Protein AF-A0A938HT24-F1 (afdb_monomer_lite)

Secondary structure (DSSP, 8-state):
--HHHHHHHHHHHHHHHHHHHHHHHHHHHHHHHT-GGG-SSSSHHHHHHHHHHHHHHHHHHHHHGGGTS-BB-PPBTTTB--SSSSS-PPPSBPPPGGGHHHHT---GGGTPPPHHHHHHHHHHHHHHHHHHHHHHHHHHTTT---------SGGGGGTS-HHHHHHHHHHHHHHHHHHHHHHHHHHHHHHHHTS------

Radius of gyration: 26.4 Å; chains: 1; bounding box: 70×70×57 Å

Sequence (201 aa):
MTPDDVRALFIRDYLIMSYVASLGAIQLGVSFGGLRGLFLLPGRARTRALGVLLVCAGIASFFLAPLWNPGPWGSVAGGRVVIGAGGQPVPWGRAALYDLPQARNINDTNGGMSGNTQALWFAVGAISAIVTTCTLGSIVNRGLRSPAPPSVGMEALKHTTFLSALGPSIQCWRRTWRDEFRGLSALAWLTFLKSPRKGGS

pLDDT: mean 81.27, std 15.4, range [37.06, 98.56]

Foldseek 3Di:
DALQVQQVVLLVLLLQLLQQLLLLVVLLVCLVVLLQQLQLDHDSVVSNVSSVCSNVCSVCSNLVVLQPPWHLQDDDPPLASDPDDPPDGRDTGGHDPVSSVHRLVDDVVSNHDDPVRSVVSSVVSNVNSVVCSQVSSNVVVVVLDDPDPCPAPSVVSNRHHNVVNVVVNVVVVVVVVVVVVVVVVVVVVVVVVPDDPPDDD

Structure (mmCIF, N/CA/C/O backbone):
data_AF-A0A938HT24-F1
#
_entry.id   AF-A0A938HT24-F1
#
loop_
_atom_site.group_PDB
_atom_site.id
_atom_site.type_symbol
_atom_site.label_atom_id
_atom_site.label_alt_id
_atom_site.label_comp_id
_atom_site.label_asym_id
_atom_site.label_entity_id
_atom_site.label_seq_id
_atom_site.pdbx_PDB_ins_code
_atom_site.Cartn_x
_atom_site.Cartn_y
_atom_site.Cartn_z
_atom_site.occupancy
_atom_site.B_iso_or_equiv
_atom_site.auth_seq_id
_atom_site.auth_comp_id
_atom_site.auth_asym_id
_atom_site.auth_atom_id
_atom_site.pdbx_PDB_model_num
ATOM 1 N N . MET A 1 1 ? 7.792 -6.558 -27.988 1.00 63.81 1 MET A N 1
ATOM 2 C CA . MET A 1 1 ? 7.366 -6.086 -26.657 1.00 63.81 1 MET A CA 1
ATOM 3 C C . MET A 1 1 ? 7.037 -4.614 -26.767 1.00 63.81 1 MET A C 1
ATOM 5 O O . MET A 1 1 ? 7.820 -3.897 -27.385 1.00 63.81 1 MET A O 1
ATOM 9 N N . THR A 1 2 ? 5.878 -4.192 -26.273 1.00 73.88 2 THR A N 1
ATOM 10 C CA . THR A 1 2 ? 5.393 -2.813 -26.432 1.00 73.88 2 THR A CA 1
ATOM 11 C C . THR A 1 2 ? 5.673 -1.982 -25.171 1.00 73.88 2 THR A C 1
ATOM 13 O O . THR A 1 2 ? 5.865 -2.544 -24.088 1.00 73.88 2 THR A O 1
ATOM 16 N N . PRO A 1 3 ? 5.679 -0.640 -25.266 1.00 76.12 3 PRO A N 1
ATOM 17 C CA . PRO A 1 3 ? 5.689 0.234 -24.090 1.00 76.12 3 PRO A CA 1
ATOM 18 C C . PRO A 1 3 ? 4.545 -0.052 -23.103 1.00 76.12 3 PRO A C 1
ATOM 20 O O . PRO A 1 3 ? 4.693 0.186 -21.904 1.00 76.12 3 PRO A O 1
ATOM 23 N N . ASP A 1 4 ? 3.423 -0.592 -23.583 1.00 80.31 4 ASP A N 1
ATOM 24 C CA . ASP A 1 4 ? 2.277 -0.941 -22.742 1.00 80.31 4 ASP A CA 1
ATOM 25 C C . ASP A 1 4 ? 2.560 -2.156 -21.849 1.00 80.31 4 ASP A C 1
ATOM 27 O O . ASP A 1 4 ? 2.173 -2.149 -20.678 1.00 80.31 4 ASP A O 1
ATOM 31 N N . ASP A 1 5 ? 3.311 -3.147 -22.342 1.00 82.50 5 ASP A N 1
ATOM 32 C CA . ASP A 1 5 ? 3.728 -4.305 -21.540 1.00 82.50 5 ASP A CA 1
ATOM 33 C C . ASP A 1 5 ? 4.634 -3.876 -20.369 1.00 82.50 5 ASP A C 1
ATOM 35 O O . ASP A 1 5 ? 4.476 -4.327 -19.230 1.00 82.50 5 ASP A O 1
ATOM 39 N N . VAL A 1 6 ? 5.570 -2.955 -20.637 1.00 82.81 6 VAL A N 1
ATOM 40 C CA . VAL A 1 6 ? 6.458 -2.360 -19.621 1.00 82.81 6 VAL A CA 1
ATOM 41 C C . VAL A 1 6 ? 5.639 -1.583 -18.593 1.00 82.81 6 VAL A C 1
ATOM 43 O O . VAL A 1 6 ? 5.813 -1.762 -17.383 1.00 82.81 6 VAL A O 1
ATOM 46 N N . ARG A 1 7 ? 4.698 -0.765 -19.066 1.00 86.38 7 ARG A N 1
ATOM 47 C CA . ARG A 1 7 ? 3.830 0.043 -18.210 1.00 86.38 7 ARG A CA 1
ATOM 48 C C . ARG A 1 7 ? 2.972 -0.818 -17.290 1.00 86.38 7 ARG A C 1
ATOM 50 O O . ARG A 1 7 ? 2.882 -0.519 -16.101 1.00 86.38 7 ARG A O 1
ATOM 57 N N . ALA A 1 8 ? 2.378 -1.895 -17.802 1.00 90.50 8 ALA A N 1
ATOM 58 C CA . ALA A 1 8 ? 1.569 -2.816 -17.006 1.00 90.50 8 ALA A CA 1
ATOM 59 C C . ALA A 1 8 ? 2.380 -3.453 -15.866 1.00 90.50 8 ALA A C 1
ATOM 61 O O . ALA A 1 8 ? 1.905 -3.535 -14.729 1.00 90.50 8 ALA A O 1
ATOM 62 N N . LEU A 1 9 ? 3.630 -3.839 -16.144 1.00 90.69 9 LEU A N 1
ATOM 63 C CA . LEU A 1 9 ? 4.543 -4.369 -15.135 1.00 90.69 9 LEU A CA 1
ATOM 64 C C . LEU A 1 9 ? 4.842 -3.335 -14.037 1.00 90.69 9 LEU A C 1
ATOM 66 O O . LEU A 1 9 ? 4.784 -3.662 -12.849 1.00 90.69 9 LEU A O 1
ATOM 70 N N . PHE A 1 10 ? 5.123 -2.084 -14.416 1.00 91.50 10 PHE A N 1
ATOM 71 C CA . PHE A 1 10 ? 5.386 -1.005 -13.458 1.00 91.50 10 PHE A CA 1
ATOM 72 C C . PHE A 1 10 ? 4.163 -0.687 -12.598 1.00 91.50 10 PHE A C 1
ATOM 74 O O . PHE A 1 10 ? 4.300 -0.569 -11.380 1.00 91.50 10 PHE A O 1
ATOM 81 N N . ILE A 1 11 ? 2.980 -0.595 -13.213 1.00 94.56 11 ILE A N 1
ATOM 82 C CA . ILE A 1 11 ? 1.715 -0.340 -12.514 1.00 94.56 11 ILE A CA 1
ATOM 83 C C . ILE A 1 11 ? 1.455 -1.427 -11.475 1.00 94.56 11 ILE A C 1
ATOM 85 O O . ILE A 1 11 ? 1.167 -1.107 -10.324 1.00 94.56 11 ILE A O 1
ATOM 89 N N . ARG A 1 12 ? 1.594 -2.704 -11.851 1.00 95.12 12 ARG A N 1
ATOM 90 C CA . ARG A 1 12 ? 1.398 -3.833 -10.935 1.00 95.12 12 ARG A CA 1
ATOM 91 C C . ARG A 1 12 ? 2.310 -3.724 -9.715 1.00 95.12 12 ARG A C 1
ATOM 93 O O . ARG A 1 12 ? 1.829 -3.768 -8.585 1.00 95.12 12 ARG A O 1
ATOM 100 N N . ASP A 1 13 ? 3.616 -3.588 -9.939 1.00 95.00 13 ASP A N 1
ATOM 101 C CA . ASP A 1 13 ? 4.599 -3.576 -8.852 1.00 95.00 13 ASP A CA 1
ATOM 102 C C . ASP A 1 13 ? 4.413 -2.353 -7.944 1.00 95.00 13 ASP A C 1
ATOM 104 O O . ASP A 1 13 ? 4.507 -2.457 -6.720 1.00 95.00 13 ASP A O 1
ATOM 108 N N . TYR A 1 14 ? 4.094 -1.198 -8.533 1.00 95.62 14 TYR A N 1
ATOM 109 C CA . TYR A 1 14 ? 3.820 0.028 -7.792 1.00 95.62 14 TYR A CA 1
ATOM 110 C C . TYR A 1 14 ? 2.526 -0.052 -6.978 1.00 95.62 14 TYR A C 1
ATOM 112 O O . TYR A 1 14 ? 2.482 0.401 -5.832 1.00 95.62 14 TYR A O 1
ATOM 120 N N . LEU A 1 15 ? 1.471 -0.645 -7.538 1.00 97.31 15 LEU A N 1
ATOM 121 C CA . LEU A 1 15 ? 0.205 -0.843 -6.840 1.00 97.31 15 LEU A CA 1
ATOM 122 C C . LEU A 1 15 ? 0.385 -1.770 -5.632 1.00 97.31 15 LEU A C 1
ATOM 124 O O . LEU A 1 15 ? -0.099 -1.457 -4.547 1.00 97.31 15 LEU A O 1
ATOM 128 N N . ILE A 1 16 ? 1.132 -2.867 -5.790 1.00 97.25 16 ILE A N 1
ATOM 129 C CA . ILE A 1 16 ? 1.457 -3.779 -4.683 1.00 97.25 16 ILE A CA 1
ATOM 130 C C . ILE A 1 16 ? 2.243 -3.037 -3.600 1.00 97.25 16 ILE A C 1
ATOM 132 O O . ILE A 1 16 ? 1.858 -3.075 -2.432 1.00 97.25 16 ILE A O 1
ATOM 136 N N . MET A 1 17 ? 3.303 -2.317 -3.976 1.00 97.62 17 MET A N 1
ATOM 137 C CA . MET A 1 17 ? 4.104 -1.527 -3.039 1.00 97.62 17 MET A CA 1
ATOM 138 C C . MET A 1 17 ? 3.251 -0.518 -2.272 1.00 97.62 17 MET A C 1
ATOM 140 O O . MET A 1 17 ? 3.287 -0.496 -1.043 1.00 97.62 17 MET A O 1
ATOM 144 N N . SER A 1 18 ? 2.502 0.322 -2.988 1.00 97.94 18 SER A N 1
ATOM 145 C CA . SER A 1 18 ? 1.697 1.391 -2.393 1.00 97.94 18 SER A CA 1
ATOM 146 C C . SER A 1 18 ? 0.615 0.833 -1.476 1.00 97.94 18 SER A C 1
ATOM 148 O O . SER A 1 18 ? 0.446 1.346 -0.372 1.00 97.94 18 SER A O 1
ATOM 150 N N . TYR A 1 19 ? -0.053 -0.254 -1.866 1.00 98.56 19 TYR A N 1
ATOM 151 C CA . TYR A 1 19 ? -1.013 -0.954 -1.018 1.00 98.56 19 TYR A CA 1
ATOM 152 C C . TYR A 1 19 ? -0.363 -1.507 0.259 1.00 98.56 19 TYR A C 1
ATOM 154 O O . TYR A 1 19 ? -0.807 -1.186 1.362 1.00 98.56 19 TYR A O 1
ATOM 162 N N . VAL A 1 20 ? 0.706 -2.300 0.131 1.00 98.56 20 VAL A N 1
ATOM 163 C CA . VAL A 1 20 ? 1.358 -2.969 1.271 1.00 98.56 20 VAL A CA 1
ATOM 164 C C . VAL A 1 20 ? 1.978 -1.946 2.226 1.00 98.56 20 VAL A C 1
ATOM 166 O O . VAL A 1 20 ? 1.782 -2.036 3.440 1.00 98.56 20 VAL A O 1
ATOM 169 N N . ALA A 1 21 ? 2.665 -0.932 1.696 1.00 98.50 21 ALA A N 1
ATOM 170 C CA . ALA A 1 21 ? 3.258 0.128 2.502 1.00 98.50 21 ALA A CA 1
ATOM 171 C C . ALA A 1 21 ? 2.190 0.980 3.202 1.00 98.50 21 ALA A C 1
ATOM 173 O O . ALA A 1 21 ? 2.329 1.272 4.389 1.00 98.50 21 ALA A O 1
ATOM 174 N N . SER A 1 22 ? 1.094 1.320 2.512 1.00 98.56 22 SER A N 1
ATOM 175 C CA . SER A 1 22 ? -0.023 2.055 3.123 1.00 98.56 22 SER A CA 1
ATOM 176 C C . SER A 1 22 ? -0.695 1.238 4.223 1.00 98.56 22 SER A C 1
ATOM 178 O O . SER A 1 22 ? -0.981 1.774 5.291 1.00 98.56 22 SER A O 1
ATOM 180 N N . LEU A 1 23 ? -0.888 -0.069 4.014 1.00 98.44 23 LEU A N 1
ATOM 181 C CA . LEU A 1 23 ? -1.424 -0.967 5.036 1.00 98.44 23 LEU A CA 1
ATOM 182 C C . LEU A 1 23 ? -0.524 -0.973 6.277 1.00 98.44 23 LEU A C 1
ATOM 184 O O . LEU A 1 23 ? -1.015 -0.819 7.394 1.00 98.44 23 LEU A O 1
ATOM 188 N N . GLY A 1 24 ? 0.794 -1.066 6.083 1.00 98.06 24 GLY A N 1
ATOM 189 C CA . GLY A 1 24 ? 1.772 -0.981 7.164 1.00 98.06 24 GLY A CA 1
ATOM 190 C C . GLY A 1 24 ? 1.752 0.357 7.908 1.00 98.06 24 GLY A C 1
ATOM 191 O O . GLY A 1 24 ? 1.705 0.380 9.140 1.00 98.06 24 GLY A O 1
ATOM 192 N N . ALA A 1 25 ? 1.712 1.470 7.173 1.00 98.25 25 ALA A N 1
ATOM 193 C CA . ALA A 1 25 ? 1.644 2.818 7.735 1.00 98.25 25 ALA A CA 1
ATOM 194 C C . ALA A 1 25 ? 0.362 3.036 8.554 1.00 98.25 25 ALA A C 1
ATOM 196 O O . ALA A 1 25 ? 0.417 3.568 9.665 1.00 98.25 25 ALA A O 1
ATOM 197 N N . ILE A 1 26 ? -0.782 2.552 8.057 1.00 97.62 26 ILE A N 1
ATOM 198 C CA . ILE A 1 26 ? -2.046 2.569 8.796 1.00 97.62 26 ILE A CA 1
ATOM 199 C C . ILE A 1 26 ? -1.906 1.757 10.088 1.00 97.62 26 ILE A C 1
ATOM 201 O O . ILE A 1 26 ? -2.257 2.267 11.150 1.00 97.62 26 ILE A O 1
ATOM 205 N N . GLN A 1 27 ? -1.348 0.539 10.038 1.00 97.75 27 GLN A N 1
ATOM 206 C CA . GLN A 1 27 ? -1.160 -0.294 11.236 1.00 97.75 27 GLN A CA 1
ATOM 207 C C . GLN A 1 27 ? -0.251 0.370 12.288 1.00 97.75 27 GLN A C 1
ATOM 209 O O . GLN A 1 27 ? -0.528 0.292 13.490 1.00 97.75 27 GLN A O 1
ATOM 214 N N . LEU A 1 28 ? 0.787 1.094 11.862 1.00 96.94 28 LEU A N 1
ATOM 215 C CA . LEU A 1 28 ? 1.594 1.920 12.763 1.00 96.94 28 LEU A CA 1
ATOM 216 C C . LEU A 1 28 ? 0.758 3.033 13.403 1.00 96.94 28 LEU A C 1
ATOM 218 O O . LEU A 1 28 ? 0.714 3.132 14.633 1.00 96.94 28 LEU A O 1
ATOM 222 N N . GLY A 1 29 ? 0.053 3.822 12.588 1.00 94.94 29 GLY A N 1
ATOM 223 C CA . GLY A 1 29 ? -0.775 4.937 13.050 1.00 94.94 29 GLY A CA 1
ATOM 224 C C . GLY A 1 29 ? -1.846 4.504 14.053 1.00 94.94 29 GLY A C 1
ATOM 225 O O . GLY A 1 29 ? -1.919 5.046 15.160 1.00 94.94 29 GLY A O 1
ATOM 226 N N . VAL A 1 30 ? -2.620 3.461 13.730 1.00 94.19 30 VAL A N 1
ATOM 227 C CA . VAL A 1 30 ? -3.660 2.938 14.634 1.00 94.19 30 VAL A CA 1
ATOM 228 C C . VAL A 1 30 ? -3.055 2.382 15.919 1.00 94.19 30 VAL A C 1
ATOM 230 O O . VAL A 1 30 ? -3.646 2.539 16.990 1.00 94.19 30 VAL A O 1
ATOM 233 N N . SER A 1 31 ? -1.857 1.787 15.863 1.00 94.62 31 SER A N 1
ATOM 234 C CA . SER A 1 31 ? -1.198 1.296 17.069 1.00 94.62 31 SER A CA 1
ATOM 235 C C . SER A 1 31 ? -0.694 2.415 17.982 1.00 94.62 31 SER A C 1
ATOM 237 O O . SER A 1 31 ? -0.668 2.199 19.200 1.00 94.62 31 SER A O 1
ATOM 239 N N . PHE A 1 32 ? -0.263 3.558 17.446 1.00 91.25 32 PHE A N 1
ATOM 240 C CA . PHE A 1 32 ? 0.091 4.723 18.261 1.00 91.25 32 PHE A CA 1
ATOM 241 C C . PHE A 1 32 ? -1.156 5.391 18.846 1.00 91.25 32 PHE A C 1
ATOM 243 O O . PHE A 1 32 ? -1.174 5.670 20.041 1.00 91.25 32 PHE A O 1
ATOM 250 N N . GLY A 1 33 ? -2.231 5.519 18.060 1.00 86.50 33 GLY A N 1
ATOM 251 C CA . GLY A 1 33 ? -3.525 6.032 18.531 1.00 86.50 33 GLY A CA 1
ATOM 252 C C . GLY A 1 33 ? -4.280 5.086 19.476 1.00 86.50 33 GLY A C 1
ATOM 253 O O . GLY A 1 33 ? -5.261 5.474 20.107 1.00 86.50 33 GLY A O 1
ATOM 254 N N . GLY A 1 34 ? -3.840 3.829 19.594 1.00 87.31 34 GLY A N 1
ATOM 255 C CA . GLY A 1 34 ? -4.492 2.823 20.429 1.00 87.31 34 GLY A CA 1
ATOM 256 C C . GLY A 1 34 ? -5.876 2.407 19.922 1.00 87.31 34 GLY A C 1
ATOM 257 O O . GLY A 1 34 ? -6.674 1.919 20.721 1.00 87.31 34 GLY A O 1
ATOM 258 N N . LEU A 1 35 ? -6.146 2.578 18.623 1.00 87.69 35 LEU A N 1
ATOM 259 C CA . LEU A 1 35 ? -7.424 2.288 17.965 1.00 87.69 35 LEU A CA 1
ATOM 260 C C . LEU A 1 35 ? -7.585 0.773 17.761 1.00 87.69 35 LEU A C 1
ATOM 262 O O . LEU A 1 35 ? -7.447 0.250 16.655 1.00 87.69 35 LEU A O 1
ATOM 266 N N . ARG A 1 36 ? -7.820 0.057 18.866 1.00 85.56 36 ARG A N 1
ATOM 267 C CA . ARG A 1 36 ? -7.830 -1.415 18.932 1.00 85.56 36 ARG A CA 1
ATOM 268 C C . ARG A 1 36 ? -8.784 -2.062 17.927 1.00 85.56 36 ARG A C 1
ATOM 270 O O . ARG A 1 36 ? -8.455 -3.116 17.401 1.00 85.56 36 ARG A O 1
ATOM 277 N N . GLY A 1 37 ? -9.911 -1.423 17.614 1.00 84.44 37 GLY A N 1
ATOM 278 C CA . GLY A 1 37 ? -10.889 -1.904 16.635 1.00 84.44 37 GLY A CA 1
ATOM 279 C C . GLY A 1 37 ? -10.381 -2.006 15.193 1.00 84.44 37 GLY A C 1
ATOM 280 O O . GLY A 1 37 ? -11.053 -2.618 14.367 1.00 84.44 37 GLY A O 1
ATOM 281 N N . LEU A 1 38 ? -9.212 -1.432 14.888 1.00 90.44 38 LEU A N 1
ATOM 282 C 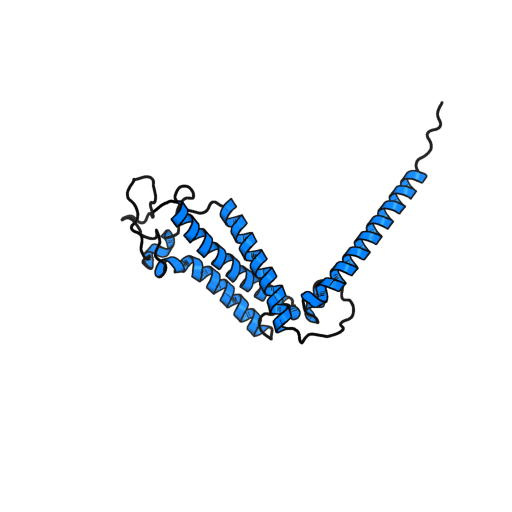CA . LEU A 1 38 ? -8.567 -1.474 13.570 1.00 90.44 38 LEU A CA 1
ATOM 283 C C . LEU A 1 38 ? -7.301 -2.344 13.533 1.00 90.44 38 LEU A C 1
ATOM 285 O O . LEU A 1 38 ? -6.626 -2.404 12.505 1.00 90.44 38 LEU A O 1
ATOM 289 N N . PHE A 1 39 ? -6.943 -2.999 14.641 1.00 93.94 39 PHE A N 1
ATOM 290 C CA . PHE A 1 39 ? -5.736 -3.820 14.685 1.00 93.94 39 PHE A CA 1
ATOM 291 C C . PHE A 1 39 ? -5.921 -5.080 13.843 1.00 93.94 39 PHE A C 1
ATOM 293 O O . PHE A 1 39 ? -6.869 -5.834 14.056 1.00 93.94 39 PHE A O 1
ATOM 300 N N . LEU A 1 40 ? -4.980 -5.359 12.941 1.00 93.25 40 LEU A N 1
ATOM 301 C CA . LEU A 1 40 ? -4.967 -6.631 12.211 1.00 93.25 40 LEU A CA 1
ATOM 302 C C . LEU A 1 40 ? -4.441 -7.791 13.059 1.00 93.25 40 LEU A C 1
ATOM 304 O O . LEU A 1 40 ? -4.773 -8.943 12.795 1.00 93.25 40 LEU A O 1
ATOM 308 N N . LEU A 1 41 ? -3.643 -7.498 14.091 1.00 91.88 41 LEU A N 1
ATOM 309 C CA . LEU A 1 41 ? -3.156 -8.485 15.049 1.00 91.88 41 LEU A CA 1
ATOM 310 C C . LEU A 1 41 ? -3.533 -8.085 16.476 1.00 91.88 41 LEU A C 1
ATOM 312 O O . LEU A 1 41 ? -3.444 -6.912 16.836 1.00 91.88 41 LEU A O 1
ATOM 316 N N . PRO A 1 42 ? -3.880 -9.042 17.348 1.00 85.81 42 PRO A N 1
ATOM 317 C CA . PRO A 1 42 ? -4.194 -8.713 18.728 1.00 85.81 42 PRO A CA 1
ATOM 318 C C . PRO A 1 42 ? -2.974 -8.101 19.437 1.00 85.81 42 PRO A C 1
ATOM 320 O O . PRO A 1 42 ? -1.909 -8.705 19.532 1.00 85.81 42 PRO A O 1
ATOM 323 N N . GLY A 1 43 ? -3.118 -6.905 20.001 1.00 88.31 43 GLY A N 1
ATOM 324 C CA . GLY A 1 43 ? -2.084 -6.267 20.823 1.00 88.31 43 GLY A CA 1
ATOM 325 C C . GLY A 1 43 ? -1.182 -5.265 20.092 1.00 88.31 43 GLY A C 1
ATOM 326 O O . GLY A 1 43 ? -0.875 -5.377 18.905 1.00 88.31 43 GLY A O 1
ATOM 327 N N . ARG A 1 44 ? -0.736 -4.258 20.854 1.00 91.19 44 ARG A N 1
ATOM 328 C CA . ARG A 1 44 ? -0.044 -3.066 20.334 1.00 91.19 44 ARG A CA 1
ATOM 329 C C . ARG A 1 44 ? 1.323 -3.396 19.731 1.00 91.19 44 ARG A C 1
ATOM 331 O O . ARG A 1 44 ? 1.588 -3.016 18.601 1.00 91.19 44 ARG A O 1
ATOM 338 N N . ALA A 1 45 ? 2.169 -4.136 20.448 1.00 94.25 45 ALA A N 1
ATOM 339 C CA . ALA A 1 45 ? 3.522 -4.453 19.981 1.00 94.25 45 ALA A CA 1
ATOM 340 C C . ALA A 1 45 ? 3.517 -5.260 18.671 1.00 94.25 45 ALA A C 1
ATOM 342 O O . ALA A 1 45 ? 4.219 -4.904 17.730 1.00 94.25 45 ALA A O 1
ATOM 343 N N . ARG A 1 46 ? 2.657 -6.286 18.577 1.00 94.12 46 ARG A N 1
ATOM 344 C CA . ARG A 1 46 ? 2.497 -7.100 17.360 1.00 94.12 46 ARG A CA 1
ATOM 345 C C . ARG A 1 46 ? 1.976 -6.281 16.179 1.00 94.12 46 ARG A C 1
ATOM 347 O O . ARG A 1 46 ? 2.486 -6.431 15.077 1.00 94.12 46 ARG A O 1
ATOM 354 N N . THR A 1 47 ? 1.022 -5.381 16.418 1.00 95.56 47 THR A N 1
ATOM 355 C CA . THR A 1 47 ? 0.502 -4.476 15.379 1.00 95.56 47 THR A CA 1
ATOM 356 C C . THR A 1 47 ? 1.578 -3.512 14.874 1.00 95.56 47 THR A C 1
ATOM 358 O O . THR A 1 47 ? 1.693 -3.305 13.670 1.00 95.56 47 THR A O 1
ATOM 361 N N . ARG A 1 48 ? 2.426 -2.973 15.765 1.00 95.88 48 ARG A N 1
ATOM 362 C CA . ARG A 1 48 ? 3.572 -2.136 15.360 1.00 95.88 48 ARG A CA 1
ATOM 363 C C . ARG A 1 48 ? 4.582 -2.915 14.540 1.00 95.88 48 ARG A C 1
ATOM 365 O O . ARG A 1 48 ? 4.980 -2.439 13.486 1.00 95.88 48 ARG A O 1
ATOM 372 N N . ALA A 1 49 ? 4.972 -4.098 15.015 1.00 97.50 49 ALA A N 1
ATOM 373 C CA . ALA A 1 49 ? 5.920 -4.951 14.311 1.00 97.50 49 ALA A CA 1
ATOM 374 C C . ALA A 1 49 ? 5.402 -5.297 12.909 1.00 97.50 49 ALA A C 1
ATOM 376 O O . ALA A 1 49 ? 6.124 -5.110 11.937 1.00 97.50 49 ALA A O 1
ATOM 377 N N . LEU A 1 50 ? 4.128 -5.690 12.792 1.00 97.50 50 LEU A N 1
ATOM 378 C CA . LEU A 1 50 ? 3.480 -5.903 11.499 1.00 97.50 50 LEU A CA 1
ATOM 379 C C . LEU A 1 50 ? 3.527 -4.642 10.630 1.00 97.50 50 LEU A C 1
ATOM 381 O O . LEU A 1 50 ? 3.876 -4.730 9.460 1.00 97.50 50 LEU A O 1
ATOM 385 N N . GLY A 1 51 ? 3.208 -3.477 11.194 1.00 97.62 51 GLY A N 1
ATOM 386 C CA . GLY A 1 51 ? 3.243 -2.210 10.473 1.00 97.62 51 GLY A CA 1
ATOM 387 C C . GLY A 1 51 ? 4.623 -1.886 9.891 1.00 97.62 51 GLY A C 1
ATOM 388 O O . GLY A 1 51 ? 4.725 -1.610 8.698 1.00 97.62 51 GLY A O 1
ATOM 389 N N . VAL A 1 52 ? 5.688 -2.001 10.696 1.00 98.38 52 VAL A N 1
ATOM 390 C CA . VAL A 1 52 ? 7.080 -1.832 10.230 1.00 98.38 52 VAL A CA 1
ATOM 391 C C . VAL A 1 52 ? 7.413 -2.846 9.138 1.00 98.38 52 VAL A C 1
ATOM 393 O O . VAL A 1 52 ? 7.902 -2.464 8.077 1.00 98.38 52 VAL A O 1
ATOM 396 N N . LEU A 1 53 ? 7.112 -4.127 9.374 1.00 98.31 53 LEU A N 1
ATOM 397 C CA . LEU A 1 53 ? 7.401 -5.198 8.423 1.00 98.31 53 LEU A CA 1
ATOM 398 C C . LEU A 1 53 ? 6.707 -4.967 7.082 1.00 98.31 53 LEU A C 1
ATOM 400 O O . LEU A 1 53 ? 7.344 -5.132 6.049 1.00 98.31 53 LEU A O 1
ATOM 404 N N . LEU A 1 54 ? 5.441 -4.546 7.080 1.00 98.38 54 LEU A N 1
ATOM 405 C CA . LEU A 1 54 ? 4.699 -4.249 5.856 1.00 98.38 54 LEU A CA 1
ATOM 406 C C . LEU A 1 54 ? 5.269 -3.028 5.122 1.00 98.38 54 LEU A C 1
ATOM 408 O O . LEU A 1 54 ? 5.434 -3.092 3.909 1.00 98.38 54 LEU A O 1
ATOM 412 N N . VAL A 1 55 ? 5.638 -1.945 5.817 1.00 98.38 55 VAL A N 1
ATOM 413 C CA . VAL A 1 55 ? 6.288 -0.789 5.163 1.00 98.38 55 VAL A CA 1
ATOM 414 C C . VAL A 1 55 ? 7.596 -1.211 4.492 1.00 98.38 55 VAL A C 1
ATOM 416 O O . VAL A 1 55 ? 7.788 -0.961 3.301 1.00 98.38 55 VAL A O 1
ATOM 419 N N . CYS A 1 56 ? 8.468 -1.904 5.228 1.00 98.31 56 CYS A N 1
ATOM 420 C CA . CYS A 1 56 ? 9.739 -2.388 4.697 1.00 98.31 56 CYS A CA 1
ATOM 421 C C . CYS A 1 56 ? 9.535 -3.383 3.547 1.00 98.31 56 CYS A C 1
ATOM 423 O O . CYS A 1 56 ? 10.196 -3.262 2.519 1.00 98.31 56 CYS A O 1
ATOM 425 N N . ALA A 1 57 ? 8.600 -4.328 3.685 1.00 97.62 57 ALA A N 1
ATOM 426 C CA . ALA A 1 57 ? 8.292 -5.317 2.658 1.00 97.62 57 ALA A CA 1
ATOM 427 C C . ALA A 1 57 ? 7.708 -4.676 1.395 1.00 97.62 57 ALA A C 1
ATOM 429 O O . ALA A 1 57 ? 8.095 -5.059 0.296 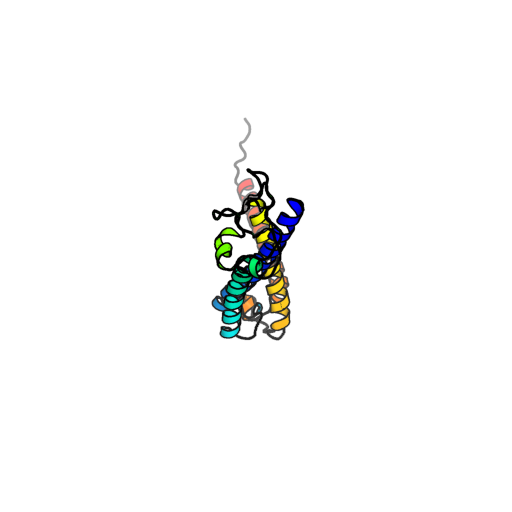1.00 97.62 57 ALA A O 1
ATOM 430 N N . GLY A 1 58 ? 6.829 -3.678 1.532 1.00 97.19 58 GLY A N 1
ATOM 431 C CA . GLY A 1 58 ? 6.284 -2.923 0.406 1.00 97.19 58 GLY A CA 1
ATOM 432 C C . GLY A 1 58 ? 7.398 -2.254 -0.394 1.00 97.19 58 GLY A C 1
ATOM 433 O O . GLY A 1 58 ? 7.541 -2.529 -1.585 1.00 97.19 58 GLY A O 1
ATOM 434 N N . ILE A 1 59 ? 8.242 -1.457 0.269 1.00 95.62 59 ILE A N 1
ATOM 435 C CA . ILE A 1 59 ? 9.381 -0.774 -0.368 1.00 95.62 59 ILE A CA 1
ATOM 436 C C . ILE A 1 59 ? 10.337 -1.791 -1.009 1.00 95.62 59 ILE A C 1
ATOM 438 O O . ILE A 1 59 ? 10.674 -1.671 -2.187 1.00 95.62 59 ILE A O 1
ATOM 442 N N . ALA A 1 60 ? 10.730 -2.828 -0.264 1.00 95.62 60 ALA A N 1
ATOM 443 C CA . ALA A 1 60 ? 11.621 -3.869 -0.762 1.00 95.62 60 ALA A CA 1
ATOM 444 C C . ALA A 1 60 ? 11.030 -4.591 -1.981 1.00 95.62 60 ALA A C 1
ATOM 446 O O . ALA A 1 60 ? 11.745 -4.815 -2.953 1.00 95.62 60 ALA A O 1
ATOM 447 N N . SER A 1 61 ? 9.728 -4.898 -1.981 1.00 94.69 61 SER A N 1
ATOM 448 C CA . SER A 1 61 ? 9.068 -5.584 -3.098 1.00 94.69 61 SER A CA 1
ATOM 449 C C . SER A 1 61 ? 9.186 -4.811 -4.410 1.00 94.69 61 SER A C 1
ATOM 451 O O . SER A 1 61 ? 9.398 -5.420 -5.453 1.00 94.69 61 SER A O 1
ATOM 453 N N . PHE A 1 62 ? 9.126 -3.478 -4.362 1.00 93.62 62 PHE A N 1
ATOM 454 C CA . PHE A 1 62 ? 9.259 -2.641 -5.548 1.00 93.62 62 PHE A CA 1
ATOM 455 C C . PHE A 1 62 ? 10.698 -2.612 -6.057 1.00 93.62 62 PHE A C 1
ATOM 457 O O . PHE A 1 62 ? 10.953 -2.908 -7.225 1.00 93.62 62 PHE A O 1
ATOM 464 N N . PHE A 1 63 ? 11.647 -2.281 -5.181 1.00 91.88 63 PHE A N 1
ATOM 465 C CA . PHE A 1 63 ? 13.039 -2.062 -5.577 1.00 91.88 63 PHE A CA 1
ATOM 466 C C . PHE A 1 63 ? 13.809 -3.353 -5.850 1.00 91.88 63 PHE A C 1
ATOM 468 O O . PHE A 1 63 ? 14.706 -3.351 -6.685 1.00 91.88 63 PHE A O 1
ATOM 475 N N . LEU A 1 64 ? 13.447 -4.457 -5.196 1.00 93.81 64 LEU A N 1
ATOM 476 C CA . LEU A 1 64 ? 14.119 -5.743 -5.363 1.00 93.81 64 LEU A CA 1
ATOM 477 C C . LEU A 1 64 ? 13.425 -6.658 -6.381 1.00 93.81 64 LEU A C 1
ATOM 479 O O . LEU A 1 64 ? 14.063 -7.585 -6.870 1.00 93.81 64 LEU A O 1
ATOM 483 N N . ALA A 1 65 ? 12.175 -6.369 -6.775 1.00 93.56 65 ALA A N 1
ATOM 484 C CA . ALA A 1 65 ? 11.460 -7.102 -7.830 1.00 93.56 65 ALA A CA 1
ATOM 485 C C . ALA A 1 65 ? 12.306 -7.417 -9.079 1.00 93.56 65 ALA A C 1
ATOM 487 O O . ALA A 1 65 ? 12.222 -8.552 -9.554 1.00 93.56 65 ALA A O 1
ATOM 488 N N . PRO A 1 66 ? 13.139 -6.492 -9.601 1.00 90.56 66 PRO A N 1
ATOM 489 C CA . PRO A 1 66 ? 13.983 -6.763 -10.762 1.00 90.56 66 PRO A CA 1
ATOM 490 C C . PRO A 1 66 ? 14.937 -7.960 -10.625 1.00 90.56 66 PRO A C 1
ATOM 492 O O . PRO A 1 66 ? 15.333 -8.533 -11.638 1.00 90.56 66 PRO A O 1
ATOM 495 N N . LEU A 1 67 ? 15.285 -8.378 -9.402 1.00 90.06 67 LEU A N 1
ATOM 496 C CA . LEU A 1 67 ? 16.170 -9.525 -9.161 1.00 90.06 67 LEU A CA 1
ATOM 497 C C . LEU A 1 67 ? 15.523 -10.870 -9.517 1.00 90.06 67 LEU A C 1
ATOM 499 O O . LEU A 1 67 ? 16.223 -11.816 -9.874 1.00 90.06 67 LEU A O 1
ATOM 503 N N . TRP A 1 68 ? 14.197 -10.986 -9.408 1.00 91.19 68 TRP A N 1
ATOM 504 C CA . TRP A 1 68 ? 13.485 -12.255 -9.615 1.00 91.19 68 TRP A CA 1
ATOM 505 C C . TRP A 1 68 ? 12.415 -12.188 -10.704 1.00 91.19 68 TRP A C 1
ATOM 507 O O . TRP A 1 68 ? 12.169 -13.203 -11.365 1.00 91.19 68 TRP A O 1
ATOM 517 N N . ASN A 1 69 ? 11.831 -11.013 -10.942 1.00 89.81 69 ASN A N 1
ATOM 518 C CA . ASN A 1 69 ? 10.866 -10.794 -12.010 1.00 89.81 69 ASN A CA 1
ATOM 519 C C . ASN A 1 69 ? 11.597 -10.385 -13.288 1.00 89.81 69 ASN A C 1
ATOM 521 O O . ASN A 1 69 ? 12.306 -9.381 -13.265 1.00 89.81 69 ASN A O 1
ATOM 525 N N . PRO A 1 70 ? 11.418 -11.105 -14.406 1.00 87.31 70 PRO A N 1
ATOM 526 C CA . PRO A 1 70 ? 11.983 -10.677 -15.673 1.00 87.31 70 PRO A CA 1
ATOM 527 C C . PRO A 1 70 ? 11.286 -9.394 -16.146 1.00 87.31 70 PRO A C 1
ATOM 529 O O . PRO A 1 70 ? 10.068 -9.252 -16.016 1.00 87.31 70 PRO A O 1
ATOM 532 N N . GLY A 1 71 ? 12.070 -8.460 -16.667 1.00 86.38 71 GLY A N 1
ATOM 533 C CA . GLY A 1 71 ? 11.611 -7.147 -17.093 1.00 86.38 71 GLY A CA 1
ATOM 534 C C . GLY A 1 71 ? 12.664 -6.417 -17.918 1.00 86.38 71 GLY A C 1
ATOM 535 O O . GLY A 1 71 ? 13.698 -6.996 -18.268 1.00 86.38 71 GLY A O 1
ATOM 536 N N . PRO A 1 72 ? 12.429 -5.139 -18.233 1.00 80.50 72 PRO A N 1
ATOM 537 C CA . PRO A 1 72 ? 13.344 -4.331 -19.027 1.00 80.50 72 PRO A CA 1
ATOM 538 C C . PRO A 1 72 ? 14.466 -3.752 -18.149 1.00 80.50 72 PRO A C 1
ATOM 540 O O . PRO A 1 72 ? 14.682 -2.545 -18.103 1.00 80.50 72 PRO A O 1
ATOM 543 N N . TRP A 1 73 ? 15.132 -4.616 -17.383 1.00 79.69 73 TRP A N 1
ATOM 544 C CA . TRP A 1 73 ? 16.042 -4.212 -16.309 1.00 79.69 73 TRP A CA 1
ATOM 545 C C . TRP A 1 73 ? 17.518 -4.183 -16.704 1.00 79.69 73 TRP A C 1
ATOM 547 O O . TRP A 1 73 ? 18.348 -3.788 -15.890 1.00 79.69 73 TRP A O 1
ATOM 557 N N . GLY A 1 74 ? 17.860 -4.659 -17.902 1.00 61.62 74 GLY A N 1
ATOM 558 C CA . GLY A 1 74 ? 19.248 -4.760 -18.342 1.00 61.62 74 GLY A CA 1
ATOM 559 C C . GLY A 1 74 ? 19.913 -3.391 -18.510 1.00 61.62 74 GLY A C 1
ATOM 560 O O . GLY A 1 74 ? 19.336 -2.455 -19.067 1.00 61.62 74 GLY A O 1
ATOM 561 N N . SER A 1 75 ? 21.155 -3.285 -18.047 1.00 51.25 75 SER A N 1
ATOM 562 C CA . SER A 1 75 ? 22.031 -2.155 -18.334 1.00 51.25 75 SER A CA 1
ATOM 563 C C . SER A 1 75 ? 22.688 -2.335 -19.707 1.00 51.25 75 SER A C 1
ATOM 565 O O . SER A 1 75 ? 23.146 -3.419 -20.067 1.00 51.25 75 SER A O 1
ATOM 567 N N . VAL A 1 76 ? 22.737 -1.269 -20.509 1.00 50.06 76 VAL A N 1
ATOM 568 C CA . VAL A 1 76 ? 23.666 -1.208 -21.649 1.00 50.06 76 VAL A CA 1
ATOM 569 C C . VAL A 1 76 ? 25.051 -0.860 -21.088 1.00 50.06 76 VAL A C 1
ATOM 571 O O . VAL A 1 76 ? 25.141 -0.157 -20.074 1.00 50.06 76 VAL A O 1
ATOM 574 N N . ALA A 1 77 ? 26.134 -1.328 -21.721 1.00 38.75 77 ALA A N 1
ATOM 575 C CA . ALA A 1 77 ? 27.497 -0.936 -21.354 1.00 38.75 77 ALA A CA 1
ATOM 576 C C . ALA A 1 77 ? 27.587 0.600 -21.235 1.00 38.75 77 ALA A C 1
ATOM 578 O O . ALA A 1 77 ? 27.349 1.315 -22.207 1.00 38.75 77 ALA A O 1
ATOM 579 N N . GLY A 1 78 ? 27.858 1.102 -20.023 1.00 44.09 78 GLY A N 1
ATOM 580 C CA . GLY A 1 78 ? 27.810 2.536 -19.700 1.00 44.09 78 GLY A CA 1
ATOM 581 C C . GLY A 1 78 ? 26.739 2.965 -18.686 1.00 44.09 78 GLY A C 1
ATOM 582 O O . GLY A 1 78 ? 26.607 4.161 -18.438 1.00 44.09 78 GLY A O 1
ATOM 583 N N . GLY A 1 79 ? 25.989 2.038 -18.075 1.00 40.75 79 GLY A N 1
ATOM 584 C CA . GLY A 1 79 ? 25.142 2.357 -16.915 1.00 40.75 79 GLY A CA 1
ATOM 585 C C . GLY A 1 79 ? 23.950 3.261 -17.249 1.00 40.75 79 GLY A C 1
ATOM 586 O O . GLY A 1 79 ? 23.588 4.151 -16.477 1.00 40.75 79 GLY A O 1
ATOM 587 N N . ARG A 1 80 ? 23.352 3.067 -18.427 1.00 42.69 80 ARG A N 1
ATOM 588 C CA . ARG A 1 80 ? 22.066 3.666 -18.790 1.00 42.69 80 ARG A CA 1
ATOM 589 C C . ARG A 1 80 ? 21.121 2.560 -19.237 1.00 42.69 80 ARG A C 1
ATOM 591 O O . ARG A 1 80 ? 21.402 1.855 -20.204 1.00 42.69 80 ARG A O 1
ATOM 598 N N . VAL A 1 81 ? 19.987 2.435 -18.553 1.00 51.06 81 VAL A N 1
ATOM 599 C CA . VAL A 1 81 ? 18.834 1.675 -19.047 1.00 51.06 81 VAL A CA 1
ATOM 600 C C . VAL A 1 81 ? 18.199 2.526 -20.148 1.00 51.06 81 VAL A C 1
ATOM 602 O O . VAL A 1 81 ? 17.414 3.433 -19.889 1.00 51.06 81 VAL A O 1
ATOM 605 N N . VAL A 1 82 ? 18.636 2.314 -21.392 1.00 50.19 82 VAL A N 1
ATOM 606 C CA . VAL A 1 82 ? 18.085 2.995 -22.568 1.00 50.19 82 VAL A CA 1
ATOM 607 C C . VAL A 1 82 ? 16.995 2.113 -23.150 1.00 50.19 82 VAL A C 1
ATOM 609 O O . VAL A 1 82 ? 17.268 1.193 -23.911 1.00 50.19 82 VAL A O 1
ATOM 612 N N . ILE A 1 83 ? 15.743 2.436 -22.860 1.00 50.12 83 ILE A N 1
ATOM 613 C CA . ILE A 1 83 ? 14.702 2.223 -23.862 1.00 50.12 83 ILE A CA 1
ATOM 614 C C . ILE A 1 83 ? 14.614 3.556 -24.610 1.00 50.12 83 ILE A C 1
ATOM 616 O O . ILE A 1 83 ? 14.337 4.564 -23.980 1.00 50.12 83 ILE A O 1
ATOM 620 N N . GLY A 1 84 ? 14.967 3.588 -25.900 1.00 46.28 84 GLY A N 1
ATOM 621 C CA . GLY A 1 84 ? 14.744 4.717 -26.826 1.00 46.28 84 GLY A CA 1
ATOM 622 C C . GLY A 1 84 ? 15.359 6.071 -26.429 1.00 46.28 84 GLY A C 1
ATOM 623 O O . GLY A 1 84 ? 14.735 6.870 -25.741 1.00 46.28 84 GLY A O 1
ATOM 624 N N . ALA A 1 85 ? 16.580 6.377 -26.878 1.00 37.06 85 ALA A N 1
ATOM 625 C CA . ALA A 1 85 ? 16.754 7.332 -27.988 1.00 37.06 85 ALA A CA 1
ATOM 626 C C . ALA A 1 85 ? 17.845 6.921 -29.011 1.00 37.06 85 ALA A C 1
ATOM 628 O O . ALA A 1 85 ? 18.187 7.701 -29.892 1.00 37.06 85 ALA 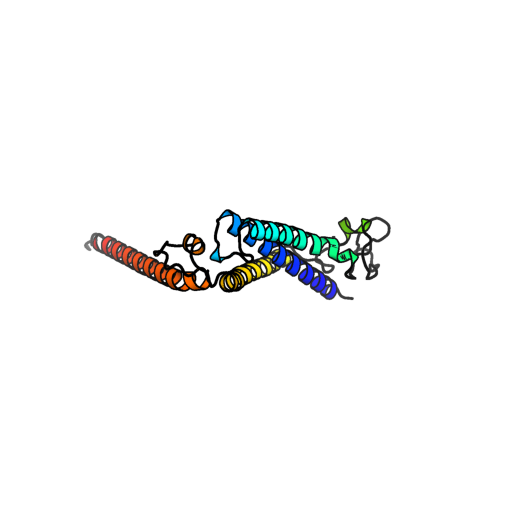A O 1
ATOM 629 N N . GLY A 1 86 ? 18.387 5.698 -28.892 1.00 45.78 86 GLY A N 1
ATOM 630 C CA . GLY A 1 86 ? 19.464 5.160 -29.748 1.00 45.78 86 GLY A CA 1
ATOM 631 C C . GLY A 1 86 ? 19.180 3.797 -30.401 1.00 45.78 86 GLY A C 1
ATOM 632 O O . GLY A 1 86 ? 20.078 3.211 -30.993 1.00 45.78 86 GLY A O 1
ATOM 633 N N . GLY A 1 87 ? 17.952 3.276 -30.295 1.00 44.81 87 GLY A N 1
ATOM 634 C CA . GLY A 1 87 ? 17.466 2.192 -31.161 1.00 44.81 87 GLY A CA 1
ATOM 635 C C . GLY A 1 87 ? 17.891 0.747 -30.861 1.00 44.81 87 GLY A C 1
ATOM 636 O O . GLY A 1 87 ? 17.544 -0.112 -31.662 1.00 44.81 87 GLY A O 1
ATOM 637 N N . GLN A 1 88 ? 18.569 0.429 -29.750 1.00 46.78 88 GLN A N 1
ATOM 638 C CA . GLN A 1 88 ? 18.814 -0.977 -29.378 1.00 46.78 88 GLN A CA 1
ATOM 639 C C . GLN A 1 88 ? 17.995 -1.393 -28.144 1.00 46.78 88 GLN A C 1
ATOM 641 O O . GLN A 1 88 ? 18.097 -0.735 -27.107 1.00 46.78 88 GLN A O 1
ATOM 646 N N . PRO A 1 89 ? 17.150 -2.439 -28.242 1.00 51.66 89 PRO A N 1
ATOM 647 C CA . PRO A 1 89 ? 16.313 -2.897 -27.141 1.00 51.66 89 PRO A CA 1
ATOM 648 C C . PRO A 1 89 ? 17.149 -3.568 -26.046 1.00 51.66 89 PRO A C 1
ATOM 650 O O . PRO A 1 89 ? 17.971 -4.442 -26.319 1.00 51.66 89 PRO A O 1
ATOM 653 N N . VAL A 1 90 ? 16.896 -3.192 -24.791 1.00 61.56 90 VAL A N 1
ATOM 654 C CA . VAL A 1 90 ? 17.411 -3.915 -23.624 1.00 61.56 90 VAL A CA 1
ATOM 655 C C . VAL A 1 90 ? 16.803 -5.326 -23.616 1.00 61.56 90 VAL A C 1
ATOM 657 O O . VAL A 1 90 ? 15.575 -5.447 -23.692 1.00 61.56 90 VAL A O 1
ATOM 660 N N . PRO A 1 91 ? 17.611 -6.399 -23.524 1.00 67.81 91 PRO A N 1
ATOM 661 C CA . PRO A 1 91 ? 17.087 -7.756 -23.453 1.00 67.81 91 PRO A CA 1
ATOM 662 C C . PRO A 1 91 ? 16.249 -7.939 -22.184 1.00 67.81 91 PRO A C 1
ATOM 664 O O . PRO A 1 91 ? 16.649 -7.554 -21.085 1.00 67.81 91 PRO A O 1
ATOM 667 N N . TRP A 1 92 ? 15.068 -8.534 -22.346 1.00 79.06 92 TRP A N 1
ATOM 668 C CA . TRP A 1 92 ? 14.172 -8.849 -21.239 1.00 79.06 92 TRP A CA 1
ATOM 669 C C . TRP A 1 92 ? 14.822 -9.895 -20.331 1.00 79.06 92 TRP A C 1
ATOM 671 O O . TRP A 1 92 ? 15.171 -10.986 -20.781 1.00 79.06 92 TRP A O 1
ATOM 681 N N . GLY A 1 93 ? 14.990 -9.576 -19.052 1.00 81.31 93 GLY A N 1
ATOM 682 C CA . GLY A 1 93 ? 15.760 -10.422 -18.148 1.00 81.31 93 GLY A CA 1
ATOM 683 C C . GLY A 1 93 ? 15.654 -9.989 -16.697 1.00 81.31 93 GLY A C 1
ATOM 684 O O . GLY A 1 93 ? 14.889 -9.090 -16.360 1.00 81.31 93 GLY A O 1
ATOM 685 N N . ARG A 1 94 ? 16.400 -10.664 -15.823 1.00 85.25 94 ARG A N 1
ATOM 686 C CA . ARG A 1 94 ? 16.556 -10.270 -14.417 1.00 85.25 94 ARG A CA 1
ATOM 687 C C . ARG A 1 94 ? 17.707 -9.277 -14.293 1.00 85.25 94 ARG A C 1
ATOM 689 O O . ARG A 1 94 ? 18.698 -9.400 -15.007 1.00 85.25 94 ARG A O 1
ATOM 696 N N . ALA A 1 95 ? 17.572 -8.323 -13.381 1.00 84.31 95 ALA A N 1
ATOM 697 C CA . ALA A 1 95 ? 18.649 -7.406 -13.038 1.00 84.31 95 ALA A CA 1
ATOM 698 C C . ALA A 1 95 ? 19.726 -8.126 -12.222 1.00 84.31 95 ALA A C 1
ATOM 700 O O . ALA A 1 95 ? 19.411 -8.963 -11.370 1.00 84.31 95 ALA A O 1
ATOM 701 N N . ALA A 1 96 ? 20.984 -7.739 -12.414 1.00 82.44 96 ALA A N 1
ATOM 702 C CA . ALA A 1 96 ? 22.009 -8.015 -11.422 1.00 82.44 96 ALA A CA 1
ATOM 703 C C . ALA A 1 96 ? 21.873 -7.050 -10.231 1.00 82.44 96 ALA A C 1
ATOM 705 O O . ALA A 1 96 ? 21.285 -5.973 -10.337 1.00 82.44 96 ALA A O 1
ATOM 706 N N . LEU A 1 97 ? 22.455 -7.414 -9.084 1.00 84.50 97 LEU A N 1
ATOM 707 C CA . LEU A 1 97 ? 22.378 -6.597 -7.867 1.00 84.50 97 LEU A CA 1
ATOM 708 C C . LEU A 1 97 ? 22.949 -5.182 -8.069 1.00 84.50 97 LEU A C 1
ATOM 710 O O . LEU A 1 97 ? 22.395 -4.216 -7.551 1.00 84.50 97 LEU A O 1
ATOM 714 N N . TYR A 1 98 ? 24.024 -5.056 -8.851 1.00 79.50 98 TYR A N 1
ATOM 715 C CA . TYR A 1 98 ? 24.663 -3.772 -9.147 1.00 79.50 98 TYR A CA 1
ATOM 716 C C . TYR A 1 98 ? 23.842 -2.886 -10.103 1.00 79.50 98 TYR A C 1
ATOM 718 O O . TYR A 1 98 ? 24.031 -1.672 -10.106 1.00 79.50 98 TYR A O 1
ATOM 726 N N . ASP A 1 99 ? 22.908 -3.460 -10.871 1.00 76.25 99 ASP A N 1
ATOM 727 C CA . ASP A 1 99 ? 22.041 -2.728 -11.805 1.00 76.25 99 ASP A CA 1
ATOM 728 C C . ASP A 1 99 ? 20.777 -2.167 -11.131 1.00 76.25 99 ASP A C 1
ATOM 730 O O . ASP A 1 99 ? 20.083 -1.327 -11.709 1.00 76.25 99 ASP A O 1
ATOM 734 N N . LEU A 1 100 ? 20.463 -2.588 -9.897 1.00 81.62 100 LEU A N 1
ATOM 735 C CA . LEU A 1 100 ? 19.230 -2.192 -9.204 1.00 81.62 100 LEU A CA 1
ATOM 736 C C . LEU A 1 100 ? 18.987 -0.679 -9.117 1.00 81.62 100 LEU A C 1
ATOM 738 O O . LEU A 1 100 ? 17.838 -0.279 -9.319 1.00 81.62 100 LEU A O 1
ATOM 742 N N . PRO A 1 101 ? 20.000 0.180 -8.863 1.00 81.44 101 PRO A N 1
ATOM 743 C CA . PRO A 1 101 ? 19.780 1.625 -8.818 1.00 81.44 101 PRO A CA 1
ATOM 744 C C . PRO A 1 101 ? 19.242 2.200 -10.136 1.00 81.44 101 PRO A C 1
ATOM 746 O O . PRO A 1 101 ? 18.610 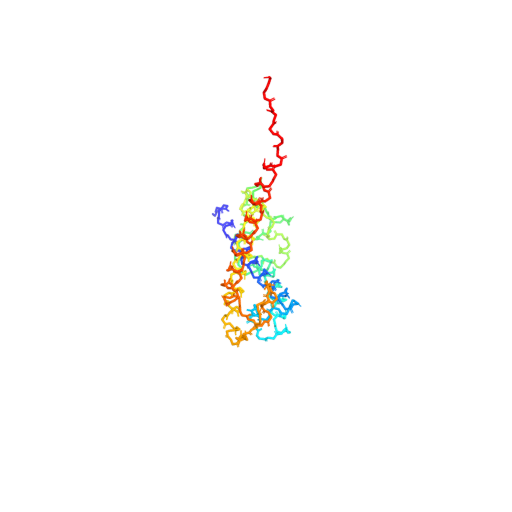3.253 -10.133 1.00 81.44 101 PRO A O 1
ATOM 749 N N . GLN A 1 102 ? 19.484 1.519 -11.259 1.00 77.19 102 GLN A N 1
ATOM 750 C CA . GLN A 1 102 ? 19.106 1.971 -12.597 1.00 77.19 102 GLN A CA 1
ATOM 751 C C . GLN A 1 102 ? 17.949 1.172 -13.198 1.00 77.19 102 GLN A C 1
ATOM 753 O O . GLN A 1 102 ? 17.275 1.688 -14.085 1.00 77.19 102 GLN A O 1
ATOM 758 N N . ALA A 1 103 ? 17.686 -0.045 -12.709 1.00 80.81 103 ALA A N 1
ATOM 759 C CA . ALA A 1 103 ? 16.713 -0.977 -13.279 1.00 80.81 103 ALA A CA 1
ATOM 760 C C . ALA A 1 103 ? 15.333 -0.344 -13.531 1.00 80.81 103 ALA A C 1
ATOM 762 O O . ALA A 1 103 ? 14.674 -0.666 -14.510 1.00 80.81 103 ALA A O 1
ATOM 763 N N . ARG A 1 104 ? 14.889 0.595 -12.685 1.00 81.62 104 ARG A N 1
ATOM 764 C CA . ARG A 1 104 ? 13.579 1.258 -12.824 1.00 81.62 104 ARG A CA 1
ATOM 765 C C . ARG A 1 104 ? 13.626 2.684 -13.387 1.00 81.62 104 ARG A C 1
ATOM 767 O O . ARG A 1 104 ? 12.601 3.362 -13.379 1.00 81.62 104 ARG A O 1
ATOM 774 N N . ASN A 1 105 ? 14.775 3.141 -13.885 1.00 83.06 105 ASN A N 1
ATOM 775 C CA . ASN A 1 105 ? 14.938 4.476 -14.463 1.00 83.06 105 ASN A CA 1
ATOM 776 C C . ASN A 1 105 ? 14.502 4.505 -15.942 1.00 83.06 105 ASN A C 1
ATOM 778 O O . ASN A 1 105 ? 15.330 4.602 -16.845 1.00 83.06 105 ASN A O 1
ATOM 782 N N . ILE A 1 106 ? 13.195 4.373 -16.183 1.00 79.69 106 ILE A N 1
ATOM 783 C CA . ILE A 1 106 ? 12.592 4.338 -17.524 1.00 79.69 106 ILE A CA 1
ATOM 784 C C . ILE A 1 106 ? 11.656 5.537 -17.686 1.00 79.69 106 ILE A C 1
ATOM 786 O O . ILE A 1 106 ? 10.801 5.777 -16.833 1.00 79.69 106 ILE A O 1
ATOM 790 N N . ASN A 1 107 ? 11.806 6.271 -18.793 1.00 79.94 107 ASN A N 1
ATOM 791 C CA . ASN A 1 107 ? 10.957 7.422 -19.102 1.00 79.94 107 ASN A CA 1
ATOM 792 C C . ASN A 1 107 ? 9.511 7.001 -19.432 1.00 79.94 107 ASN A C 1
ATOM 794 O O . ASN A 1 107 ? 9.270 5.896 -19.921 1.00 79.94 107 ASN A O 1
ATOM 798 N N . ASP A 1 108 ? 8.547 7.889 -19.213 1.00 78.25 108 ASP A N 1
ATOM 799 C CA . ASP A 1 108 ? 7.118 7.646 -19.428 1.00 78.25 108 ASP A CA 1
ATOM 800 C C . ASP A 1 108 ? 6.746 7.349 -20.893 1.00 78.25 108 ASP A C 1
ATOM 802 O O . ASP A 1 108 ? 5.909 6.479 -21.162 1.00 78.25 108 ASP A O 1
ATOM 806 N N . THR A 1 109 ? 7.440 7.980 -21.842 1.00 77.19 109 THR A N 1
ATOM 807 C CA . THR A 1 109 ? 7.347 7.700 -23.285 1.00 77.19 109 THR A CA 1
ATOM 808 C C . THR A 1 109 ? 7.773 6.279 -23.648 1.00 77.19 109 THR A C 1
ATOM 810 O O . THR A 1 109 ? 7.309 5.723 -24.640 1.00 77.19 109 THR A O 1
ATOM 813 N N . ASN A 1 110 ? 8.611 5.665 -22.813 1.00 71.94 110 ASN A N 1
ATOM 814 C CA . ASN A 1 110 ? 9.181 4.340 -23.018 1.00 71.94 110 ASN A CA 1
ATOM 815 C C . ASN A 1 110 ? 8.526 3.260 -22.136 1.00 71.94 110 ASN A C 1
ATOM 817 O O . ASN A 1 110 ? 9.067 2.166 -21.984 1.00 71.94 110 ASN A O 1
ATOM 821 N N . GLY A 1 111 ? 7.362 3.561 -21.550 1.00 77.44 111 GLY A N 1
ATOM 822 C CA . GLY A 1 111 ? 6.608 2.639 -20.695 1.00 77.44 111 GLY A CA 1
ATOM 823 C C . GLY A 1 111 ? 6.789 2.871 -19.192 1.00 77.44 111 GLY A C 1
ATOM 824 O O . GLY A 1 111 ? 6.139 2.197 -18.396 1.00 77.44 111 GLY A O 1
ATOM 825 N N . GLY A 1 112 ? 7.608 3.843 -18.780 1.00 83.50 112 GLY A N 1
ATOM 826 C CA . GLY A 1 112 ? 7.632 4.334 -17.401 1.00 83.50 112 GLY A CA 1
ATOM 827 C C . GLY A 1 112 ? 6.292 4.952 -16.974 1.00 83.50 112 GLY A C 1
ATOM 828 O O . GLY A 1 112 ? 5.397 5.198 -17.789 1.00 83.50 112 GLY A O 1
ATOM 829 N N . MET A 1 113 ? 6.127 5.215 -15.676 1.00 88.19 113 MET A N 1
ATOM 830 C CA . MET A 1 113 ? 4.908 5.849 -15.161 1.00 88.19 113 MET A CA 1
ATOM 831 C C . MET A 1 113 ? 5.089 7.354 -14.991 1.00 88.19 113 MET A C 1
ATOM 833 O O . MET A 1 113 ? 5.944 7.788 -14.217 1.00 88.19 113 MET A O 1
ATOM 837 N N . SER A 1 114 ? 4.206 8.133 -15.618 1.00 91.25 114 SER A N 1
ATOM 838 C CA . SER A 1 114 ? 4.083 9.570 -15.357 1.00 91.25 114 SER A CA 1
ATOM 839 C C . SER A 1 114 ? 3.685 9.850 -13.898 1.00 91.25 114 SER A C 1
ATOM 841 O O . SER A 1 114 ? 3.055 9.012 -13.243 1.00 91.25 114 SER A O 1
ATOM 843 N N . GLY A 1 115 ? 3.984 11.052 -13.395 1.00 91.44 115 GLY A N 1
ATOM 844 C CA . GLY A 1 115 ? 3.621 11.457 -12.030 1.00 91.44 115 GLY A CA 1
ATOM 845 C C . GLY A 1 115 ? 2.115 11.368 -11.742 1.00 91.44 115 GLY A C 1
ATOM 846 O O . GLY A 1 115 ? 1.718 10.889 -10.682 1.00 91.44 115 GLY A O 1
ATOM 847 N N . ASN A 1 116 ? 1.266 11.726 -12.711 1.00 93.88 116 ASN A N 1
ATOM 848 C CA . ASN A 1 116 ? -0.193 11.639 -12.564 1.00 93.88 116 ASN A CA 1
ATOM 849 C C . ASN A 1 116 ? -0.667 10.183 -12.443 1.00 93.88 116 ASN A C 1
ATOM 851 O O . ASN A 1 116 ? -1.525 9.867 -11.619 1.00 93.88 116 ASN A O 1
ATOM 855 N N . THR A 1 117 ? -0.079 9.280 -13.234 1.00 93.00 117 THR A N 1
ATOM 856 C CA . THR A 1 117 ? -0.363 7.842 -13.156 1.00 93.00 117 THR A CA 1
ATOM 857 C C . THR A 1 117 ? 0.061 7.273 -11.801 1.00 93.00 117 THR A C 1
ATOM 859 O O . THR A 1 117 ? -0.698 6.518 -11.196 1.00 93.00 117 THR A O 1
ATOM 862 N N . GLN A 1 118 ? 1.232 7.666 -11.290 1.00 94.88 118 GLN A N 1
ATOM 863 C CA . GLN A 1 118 ? 1.696 7.255 -9.961 1.00 94.88 118 GLN A CA 1
ATOM 864 C C . GLN A 1 118 ? 0.748 7.739 -8.858 1.00 94.88 118 GLN A C 1
ATOM 866 O O . GLN A 1 118 ? 0.329 6.941 -8.024 1.00 94.88 118 GLN A O 1
ATOM 871 N N . ALA A 1 119 ? 0.345 9.013 -8.887 1.00 96.12 119 ALA A N 1
ATOM 872 C CA . ALA A 1 119 ? -0.578 9.575 -7.901 1.00 96.12 119 ALA A CA 1
ATOM 873 C C . ALA A 1 119 ? -1.923 8.827 -7.868 1.00 96.12 119 ALA A C 1
ATOM 875 O O . ALA A 1 119 ? -2.428 8.503 -6.791 1.00 96.12 119 ALA A O 1
ATOM 876 N N . LEU A 1 120 ? -2.472 8.494 -9.041 1.00 96.88 120 LEU A N 1
ATOM 877 C CA . LEU A 1 120 ? -3.708 7.720 -9.151 1.00 96.88 120 LEU A CA 1
ATOM 878 C C . LEU A 1 120 ? -3.564 6.329 -8.518 1.00 96.88 120 LEU A C 1
ATOM 880 O O . LEU A 1 120 ? -4.365 5.953 -7.662 1.00 96.88 120 LEU A O 1
ATOM 884 N N . TRP A 1 121 ? -2.539 5.567 -8.906 1.00 96.69 121 TRP A N 1
ATOM 885 C CA . TRP A 1 121 ? -2.354 4.206 -8.393 1.00 96.69 121 TRP A CA 1
ATOM 886 C C . TRP A 1 121 ? -1.973 4.174 -6.915 1.00 96.69 121 TRP A C 1
ATOM 888 O O . TRP A 1 121 ? -2.390 3.260 -6.205 1.00 96.69 121 TRP A O 1
ATOM 898 N N . PHE A 1 122 ? -1.268 5.197 -6.427 1.00 97.56 122 PHE A N 1
ATOM 899 C CA . PHE A 1 122 ? -1.027 5.383 -5.001 1.00 97.56 122 PHE A CA 1
ATOM 900 C C . PHE A 1 122 ? -2.345 5.546 -4.242 1.00 97.56 122 PHE A C 1
ATOM 902 O O . PHE A 1 122 ? -2.564 4.855 -3.247 1.00 97.56 122 PHE A O 1
ATOM 909 N N . ALA A 1 123 ? -3.247 6.407 -4.728 1.00 97.81 123 ALA A N 1
ATOM 910 C CA . ALA A 1 123 ? -4.553 6.608 -4.108 1.00 97.81 123 ALA A CA 1
ATOM 911 C C . ALA A 1 123 ? -5.378 5.311 -4.094 1.00 97.81 123 ALA A C 1
ATOM 913 O O . ALA A 1 123 ? -5.951 4.960 -3.063 1.00 97.81 123 ALA A O 1
ATOM 914 N N . VAL A 1 124 ? -5.382 4.556 -5.198 1.00 98.25 124 VAL A N 1
ATOM 915 C CA . VAL A 1 124 ? -6.055 3.247 -5.278 1.00 98.25 124 VAL A CA 1
ATOM 916 C C . VAL A 1 124 ? -5.473 2.258 -4.261 1.00 98.25 124 VAL A C 1
ATOM 918 O O . VAL A 1 124 ? -6.232 1.611 -3.531 1.00 98.25 124 VAL A O 1
ATOM 921 N N . GLY A 1 125 ? -4.144 2.162 -4.161 1.00 98.06 125 GLY A N 1
ATOM 922 C CA . GLY A 1 125 ? -3.467 1.312 -3.180 1.00 98.06 125 GLY A CA 1
ATOM 923 C C . GLY A 1 125 ? -3.788 1.713 -1.736 1.00 98.06 125 GLY A C 1
ATOM 924 O O . GLY A 1 125 ? -4.149 0.863 -0.920 1.00 98.06 125 GLY A O 1
ATOM 925 N N . ALA A 1 126 ? -3.743 3.010 -1.429 1.00 98.25 126 ALA A N 1
ATOM 926 C CA . ALA A 1 126 ? -4.043 3.543 -0.103 1.00 98.25 126 ALA A CA 1
ATOM 927 C C . ALA A 1 126 ? -5.509 3.317 0.304 1.00 98.25 126 ALA A C 1
ATOM 929 O O . ALA A 1 126 ? -5.773 2.836 1.406 1.00 98.25 126 ALA A O 1
ATOM 930 N N . ILE A 1 127 ? -6.467 3.588 -0.590 1.00 98.19 127 ILE A N 1
ATOM 931 C CA . ILE A 1 127 ? -7.896 3.329 -0.348 1.00 98.19 127 ILE A CA 1
ATOM 932 C C . ILE A 1 127 ? -8.127 1.836 -0.097 1.00 98.19 127 ILE A C 1
ATOM 934 O O . ILE A 1 127 ? -8.809 1.470 0.861 1.00 98.19 127 ILE A O 1
ATOM 938 N N . SER A 1 128 ? -7.509 0.966 -0.897 1.00 98.00 128 SER A N 1
ATOM 939 C CA . SER A 1 128 ? -7.612 -0.487 -0.719 1.00 98.00 128 SER A CA 1
ATOM 940 C C . SER A 1 128 ? -7.069 -0.937 0.643 1.00 98.00 128 SER A C 1
ATOM 942 O O . SER A 1 128 ? -7.663 -1.797 1.297 1.00 98.00 128 SER A O 1
ATOM 944 N N . ALA A 1 129 ? -5.981 -0.323 1.119 1.00 98.06 129 ALA A N 1
ATOM 945 C CA . ALA A 1 129 ? -5.415 -0.586 2.440 1.00 98.06 129 ALA A CA 1
ATOM 946 C C . ALA A 1 129 ? -6.324 -0.109 3.588 1.00 98.06 129 ALA A C 1
ATOM 948 O O . ALA A 1 129 ? -6.458 -0.808 4.598 1.00 98.06 129 ALA A O 1
ATOM 949 N N . ILE A 1 130 ? -6.993 1.039 3.426 1.00 96.19 130 ILE A N 1
ATOM 950 C CA . ILE A 1 130 ? -8.004 1.531 4.376 1.00 96.19 130 ILE A CA 1
ATOM 951 C C . ILE A 1 130 ? -9.168 0.545 4.453 1.00 96.19 130 ILE A C 1
ATOM 953 O O . ILE A 1 130 ? -9.500 0.081 5.543 1.00 96.19 130 ILE A O 1
ATOM 957 N N . VAL A 1 131 ? -9.746 0.175 3.304 1.00 95.69 131 VAL A N 1
ATOM 958 C CA . VAL A 1 131 ? -10.859 -0.783 3.234 1.00 95.69 131 VAL A CA 1
ATOM 959 C C . VAL A 1 131 ? -10.464 -2.096 3.903 1.00 95.69 131 VAL A C 1
ATOM 961 O O . VAL A 1 131 ? -11.185 -2.571 4.776 1.00 95.69 131 VAL A O 1
ATOM 964 N N . THR A 1 132 ? -9.285 -2.628 3.574 1.00 96.00 132 THR A N 1
ATOM 965 C CA . THR A 1 132 ? -8.752 -3.861 4.171 1.00 96.00 132 THR A CA 1
ATOM 966 C C . THR A 1 132 ? -8.590 -3.744 5.685 1.00 96.00 132 THR A C 1
ATOM 968 O O . THR A 1 132 ? -8.963 -4.654 6.423 1.00 96.00 132 THR A O 1
ATOM 971 N N . THR A 1 133 ? -8.071 -2.618 6.176 1.00 95.69 133 THR A N 1
ATOM 972 C CA . THR A 1 133 ? -7.921 -2.385 7.618 1.00 95.69 133 THR A CA 1
ATOM 973 C C . THR A 1 133 ? -9.276 -2.353 8.318 1.00 95.69 133 THR A C 1
ATOM 975 O O . THR A 1 133 ? -9.452 -2.989 9.356 1.00 95.69 133 THR A O 1
ATOM 978 N N . CYS A 1 134 ? -10.253 -1.650 7.746 1.00 89.94 134 CYS A N 1
ATOM 979 C CA . CYS A 1 134 ? -11.599 -1.562 8.299 1.00 89.94 134 CYS A CA 1
ATOM 980 C C . CYS A 1 134 ? -12.301 -2.927 8.318 1.00 89.94 134 CYS A C 1
ATOM 982 O O . CYS A 1 134 ? -12.920 -3.274 9.329 1.00 89.94 134 CYS A O 1
ATOM 984 N N . THR A 1 135 ? -12.202 -3.710 7.239 1.00 90.25 135 THR A N 1
ATOM 985 C CA . THR A 1 135 ? -12.861 -5.021 7.134 1.00 90.25 135 THR A CA 1
ATOM 986 C C . THR A 1 135 ? -12.190 -6.053 8.032 1.00 90.25 135 THR A C 1
ATOM 988 O O . THR A 1 135 ? -12.838 -6.605 8.923 1.00 90.25 135 THR A O 1
ATOM 991 N N . LEU A 1 136 ? -10.887 -6.281 7.858 1.00 92.44 136 LEU A N 1
ATOM 992 C CA . LEU A 1 136 ? -10.152 -7.294 8.610 1.00 92.44 136 LEU A CA 1
ATOM 993 C C . LEU A 1 136 ? -10.027 -6.914 10.083 1.00 92.44 136 LEU A C 1
ATOM 995 O O . LEU A 1 136 ? -10.229 -7.772 10.937 1.00 92.44 136 LEU A O 1
ATOM 999 N N . GLY A 1 137 ? -9.792 -5.639 10.401 1.00 90.06 137 GLY A N 1
ATOM 1000 C CA . GLY A 1 137 ? -9.783 -5.155 11.781 1.00 90.06 137 GLY A CA 1
ATOM 1001 C C . GLY A 1 137 ? -11.117 -5.416 12.482 1.00 90.06 137 GLY A C 1
ATOM 1002 O O . GLY A 1 137 ? -11.129 -5.919 13.606 1.00 90.06 137 GLY A O 1
ATOM 1003 N N . SER A 1 138 ? -12.246 -5.194 11.800 1.00 85.44 138 SER A N 1
ATOM 1004 C CA . SER A 1 138 ? -13.568 -5.504 12.362 1.00 85.44 138 SER A CA 1
ATOM 1005 C C . SER A 1 138 ? -13.786 -7.008 12.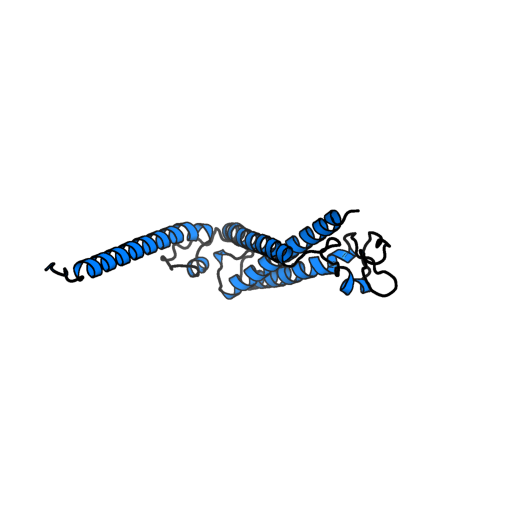564 1.00 85.44 138 SER A C 1
ATOM 1007 O O . SER A 1 138 ? -14.370 -7.409 13.569 1.00 85.44 138 SER A O 1
ATOM 1009 N N . ILE A 1 139 ? -13.288 -7.853 11.655 1.00 88.31 139 ILE A N 1
ATOM 1010 C CA . ILE A 1 139 ? -13.380 -9.318 11.778 1.00 88.31 139 ILE A CA 1
ATOM 1011 C C . ILE A 1 139 ? -12.492 -9.838 12.914 1.00 88.31 139 ILE A C 1
ATOM 1013 O O . ILE A 1 139 ? -12.932 -10.671 13.706 1.00 88.31 139 ILE A O 1
ATOM 1017 N N . VAL A 1 140 ? -11.253 -9.358 13.021 1.00 88.06 140 VAL A N 1
ATOM 1018 C CA . VAL A 1 140 ? -10.295 -9.780 14.055 1.00 88.06 140 VAL A CA 1
ATOM 1019 C C . VAL A 1 140 ? -10.770 -9.337 15.438 1.00 88.06 140 VAL A C 1
ATOM 1021 O O . VAL A 1 140 ? -10.704 -10.107 16.393 1.00 88.06 140 VAL A O 1
ATOM 1024 N N . ASN A 1 141 ? -11.325 -8.128 15.541 1.00 86.62 141 ASN A N 1
ATOM 1025 C CA . ASN A 1 141 ? -11.715 -7.524 16.812 1.00 86.62 141 ASN A CA 1
ATOM 1026 C C . ASN A 1 141 ? -13.218 -7.610 17.102 1.00 86.62 141 ASN A C 1
ATOM 1028 O O . ASN A 1 141 ? -13.716 -6.887 17.960 1.00 86.62 141 ASN A O 1
ATOM 1032 N N . ARG A 1 142 ? -13.949 -8.520 16.447 1.00 80.88 142 ARG A N 1
ATOM 1033 C CA . ARG A 1 142 ? -15.400 -8.727 16.639 1.00 80.88 142 ARG A CA 1
ATOM 1034 C C . ARG A 1 142 ? -15.833 -8.996 18.088 1.00 80.88 142 ARG A C 1
ATOM 1036 O O . ARG A 1 142 ? -17.005 -8.809 18.407 1.00 80.88 142 ARG A O 1
ATOM 1043 N N . GLY A 1 143 ? -14.898 -9.404 18.953 1.00 76.88 143 GLY A N 1
ATOM 1044 C CA . GLY A 1 143 ? -15.093 -9.568 20.399 1.00 76.88 143 GLY A CA 1
ATOM 1045 C C . GLY A 1 143 ? -14.997 -8.276 21.226 1.00 76.88 143 GLY A C 1
ATOM 1046 O O . GLY A 1 143 ? -15.410 -8.277 22.382 1.00 76.88 143 GLY A O 1
ATOM 1047 N N . LEU A 1 144 ? -14.513 -7.160 20.661 1.00 73.69 144 LEU A N 1
ATOM 1048 C CA . LEU A 1 144 ? -14.558 -5.827 21.278 1.00 73.69 144 LEU A CA 1
ATOM 1049 C C . LEU A 1 144 ? -15.988 -5.269 21.179 1.00 73.69 144 LEU A C 1
ATOM 1051 O O . LEU A 1 144 ? -16.276 -4.348 20.419 1.00 73.69 144 LEU A O 1
ATOM 1055 N N . ARG A 1 145 ? -16.920 -5.881 21.908 1.00 60.78 145 ARG A N 1
ATOM 1056 C CA . ARG A 1 145 ? -18.295 -5.399 22.065 1.00 60.78 145 ARG A CA 1
ATOM 1057 C C . ARG A 1 145 ? -18.463 -4.845 23.469 1.00 60.78 145 ARG A C 1
ATOM 1059 O O . ARG A 1 145 ? -19.141 -5.441 24.297 1.00 60.78 145 ARG A O 1
ATOM 1066 N N . SER A 1 146 ? -17.839 -3.708 23.754 1.00 57.53 146 SER A N 1
ATOM 1067 C CA . SER A 1 146 ? -18.289 -2.912 24.892 1.00 57.53 146 SER A CA 1
ATOM 1068 C C . SER A 1 146 ? -19.409 -1.987 24.416 1.00 57.53 146 SER A C 1
ATOM 1070 O O . SER A 1 146 ? -19.229 -1.319 23.392 1.00 57.53 146 SER A O 1
ATOM 1072 N N . PRO A 1 147 ? -20.544 -1.900 25.135 1.00 53.94 147 PRO A N 1
ATOM 1073 C CA . PRO A 1 147 ? -21.480 -0.792 25.001 1.00 53.94 147 PRO A CA 1
ATOM 1074 C C . PRO A 1 147 ? -20.797 0.448 25.588 1.00 53.94 147 PRO A C 1
ATOM 1076 O O . PRO A 1 147 ? -21.117 0.907 26.680 1.00 53.94 147 PRO A O 1
ATOM 1079 N N . ALA A 1 148 ? -19.745 0.925 24.922 1.00 52.47 148 ALA A N 1
ATOM 1080 C CA . ALA A 1 148 ? -19.112 2.166 25.308 1.00 52.47 148 ALA A CA 1
ATOM 1081 C C . ALA A 1 148 ? -20.154 3.282 25.118 1.00 52.47 148 ALA A C 1
ATOM 1083 O O . ALA A 1 148 ? -20.897 3.245 24.128 1.00 52.47 148 ALA A O 1
ATOM 1084 N N . PRO A 1 149 ? -20.241 4.249 26.051 1.00 53.91 149 PRO A N 1
ATOM 1085 C CA . PRO A 1 149 ? -21.078 5.431 25.870 1.00 53.91 149 PRO A CA 1
ATOM 1086 C C . PRO A 1 149 ? -20.751 6.077 24.517 1.00 53.91 149 PRO A C 1
ATOM 1088 O O . PRO A 1 149 ? -19.652 5.848 24.008 1.00 53.91 149 PRO A O 1
ATOM 1091 N N . PRO A 1 150 ? -21.670 6.853 23.914 1.00 56.00 150 PRO A N 1
ATOM 1092 C CA . PRO A 1 150 ? -21.475 7.441 22.593 1.00 56.00 150 PRO A CA 1
ATOM 1093 C C . PRO A 1 150 ? -20.317 8.449 22.627 1.00 56.00 150 PRO A C 1
ATOM 1095 O O . PRO A 1 150 ? -20.521 9.656 22.720 1.00 56.00 150 PRO A O 1
ATOM 1098 N N . SER A 1 151 ? -19.079 7.960 22.579 1.00 58.88 151 SER A N 1
ATOM 1099 C CA . SER A 1 151 ? -17.913 8.776 22.321 1.00 58.88 151 SER A CA 1
ATOM 1100 C C . SER A 1 151 ? -17.996 9.169 20.856 1.00 58.88 151 SER A C 1
ATOM 1102 O O . SER A 1 151 ? -18.031 8.337 19.949 1.00 58.88 151 SER A O 1
ATOM 1104 N N . VAL A 1 152 ? -18.146 10.468 20.630 1.00 62.38 152 VAL A N 1
ATOM 1105 C CA . VAL A 1 152 ? -18.282 11.028 19.292 1.00 62.38 152 VAL A CA 1
ATOM 1106 C C . VAL A 1 152 ? -16.939 10.878 18.575 1.00 62.38 152 VAL A C 1
ATOM 1108 O O . VAL A 1 152 ? -15.923 11.407 19.022 1.00 62.38 152 VAL A O 1
ATOM 1111 N N . GLY A 1 153 ? -16.927 10.155 17.454 1.00 69.69 153 GLY A N 1
ATOM 1112 C CA . GLY A 1 153 ? -15.792 10.109 16.530 1.00 69.69 153 GLY A CA 1
ATOM 1113 C C . GLY A 1 153 ? -14.815 8.943 16.725 1.00 69.69 153 GLY A C 1
ATOM 1114 O O . GLY A 1 153 ? -15.171 7.856 17.176 1.00 69.69 153 GLY A O 1
ATOM 1115 N N . MET A 1 154 ? -13.562 9.154 16.309 1.00 72.81 154 MET A N 1
ATOM 1116 C CA . MET A 1 154 ? -12.550 8.097 16.141 1.00 72.81 154 MET A CA 1
ATOM 1117 C C . MET A 1 154 ? -12.157 7.394 17.453 1.00 72.81 154 MET A C 1
ATOM 1119 O O . MET A 1 154 ? -11.731 6.240 17.441 1.00 72.81 154 MET A O 1
ATOM 1123 N N . GLU A 1 155 ? -12.368 8.055 18.590 1.00 77.94 155 GLU A N 1
ATOM 1124 C CA . GLU A 1 155 ? -12.147 7.516 19.936 1.00 77.94 155 GLU A CA 1
ATOM 1125 C C . GLU A 1 155 ? -13.010 6.282 20.244 1.00 77.94 155 GLU A C 1
ATOM 1127 O O . GLU A 1 155 ? -12.588 5.406 21.005 1.00 77.94 155 GLU A O 1
ATOM 1132 N N . ALA A 1 156 ? -14.169 6.136 19.592 1.00 74.44 156 ALA A N 1
ATOM 1133 C CA . ALA A 1 156 ? -15.004 4.940 19.704 1.00 74.44 156 ALA A CA 1
ATOM 1134 C C . ALA A 1 156 ? -14.242 3.659 19.309 1.00 74.44 156 ALA A C 1
ATOM 1136 O O . ALA A 1 156 ? -14.426 2.602 19.918 1.00 74.44 156 ALA A O 1
ATOM 1137 N N . LEU A 1 157 ? -13.296 3.751 18.365 1.00 75.69 157 LEU A N 1
ATOM 1138 C CA . LEU A 1 157 ? -12.500 2.613 17.888 1.00 75.69 157 LEU A CA 1
ATOM 1139 C C . LEU A 1 157 ? -11.539 2.041 18.945 1.00 75.69 157 LEU A C 1
ATOM 1141 O O . LEU A 1 157 ? -10.937 0.989 18.725 1.00 75.69 157 LEU A O 1
ATOM 1145 N N . LYS A 1 158 ? -11.374 2.693 20.104 1.00 78.19 158 LYS A N 1
ATOM 1146 C CA . LYS A 1 158 ? -10.627 2.123 21.239 1.00 78.19 158 LYS A CA 1
ATOM 1147 C C . LYS A 1 158 ? -11.393 0.992 21.932 1.00 78.19 158 LYS A C 1
ATOM 1149 O O . LYS A 1 158 ? -10.761 0.106 22.514 1.00 78.19 158 LYS A O 1
ATOM 1154 N N . HIS A 1 159 ? -12.724 1.012 21.846 1.00 75.31 159 HIS A N 1
ATOM 1155 C CA . HIS A 1 159 ? -13.623 0.125 22.593 1.00 75.31 159 HIS A CA 1
ATOM 1156 C C . HIS A 1 159 ? -14.603 -0.662 21.707 1.00 75.31 159 HIS A C 1
ATOM 1158 O O . HIS A 1 159 ? -15.276 -1.563 22.206 1.00 75.31 159 HIS A O 1
ATOM 1164 N N . THR A 1 160 ? -14.681 -0.352 20.409 1.00 72.88 160 THR A N 1
ATOM 1165 C CA . THR A 1 160 ? -15.558 -1.030 19.446 1.00 72.88 160 THR A CA 1
ATOM 1166 C C . THR A 1 160 ? -14.885 -1.222 18.078 1.00 72.88 160 THR A C 1
ATOM 1168 O O . THR A 1 160 ? -13.782 -0.729 17.847 1.00 72.88 160 THR A O 1
ATOM 1171 N N . THR A 1 161 ? -15.529 -1.954 17.164 1.00 78.19 161 THR A N 1
ATOM 1172 C CA . THR A 1 161 ? -15.055 -2.158 15.780 1.00 78.19 161 THR A CA 1
ATOM 1173 C C . THR A 1 161 ? -15.505 -1.039 14.837 1.00 78.19 161 THR A C 1
ATOM 1175 O O . THR A 1 161 ? -16.448 -0.306 15.133 1.00 78.19 161 THR A O 1
ATOM 1178 N N . PHE A 1 162 ? -14.863 -0.909 13.671 1.00 77.81 162 PHE A N 1
ATOM 1179 C CA . PHE A 1 162 ? -15.220 0.131 12.700 1.00 77.81 162 PHE A CA 1
ATOM 1180 C C . PHE A 1 162 ? -16.648 -0.024 12.166 1.00 77.81 162 PHE A C 1
ATOM 1182 O O . PHE A 1 162 ? -17.411 0.938 12.174 1.00 77.81 162 PHE A O 1
ATOM 1189 N N . LEU A 1 163 ? -17.039 -1.238 11.760 1.00 73.38 163 LEU A N 1
ATOM 1190 C CA . LEU A 1 163 ? -18.383 -1.484 11.223 1.00 73.38 163 LEU A CA 1
ATOM 1191 C C . LEU A 1 163 ? -19.484 -1.213 12.258 1.00 73.38 163 LEU A C 1
ATOM 1193 O O . LEU A 1 163 ? -20.528 -0.665 11.909 1.00 73.38 163 LEU A O 1
ATOM 1197 N N . SER A 1 164 ? -19.242 -1.534 13.532 1.00 70.12 164 SER A N 1
ATOM 1198 C CA . SER A 1 164 ? -20.187 -1.224 14.612 1.00 70.12 164 SER A CA 1
ATOM 1199 C C . SER A 1 164 ? -20.232 0.266 14.960 1.00 70.12 164 SER A C 1
ATOM 1201 O O . SER A 1 164 ? -21.295 0.764 15.319 1.00 70.12 164 SER A O 1
ATOM 1203 N N . ALA A 1 165 ? -19.119 0.993 14.823 1.00 70.75 165 ALA A N 1
ATOM 1204 C CA . ALA A 1 165 ? -19.065 2.438 15.053 1.00 70.75 165 ALA A CA 1
ATOM 1205 C C . ALA A 1 165 ? -19.671 3.264 13.903 1.00 70.75 165 ALA A C 1
ATOM 1207 O O . ALA A 1 165 ? -20.126 4.390 14.125 1.00 70.75 165 ALA A O 1
ATOM 1208 N N . LEU A 1 166 ? -19.692 2.724 12.680 1.00 74.75 166 LEU A N 1
ATOM 1209 C CA . LEU A 1 166 ? -20.069 3.463 11.474 1.00 74.75 166 LEU A CA 1
ATOM 1210 C C . LEU A 1 166 ? -21.535 3.918 11.492 1.00 74.75 166 LEU A C 1
ATOM 1212 O O . LEU A 1 166 ? -21.818 5.088 11.242 1.00 74.75 166 LEU A O 1
ATOM 1216 N N . GLY A 1 167 ? -22.464 3.017 11.825 1.00 74.75 167 GLY A N 1
ATOM 1217 C CA . GLY A 1 167 ? -23.900 3.320 11.859 1.00 74.75 167 GLY A CA 1
ATOM 1218 C C . GLY A 1 167 ? -24.251 4.472 12.813 1.00 74.75 167 GLY A C 1
ATOM 1219 O O . GLY A 1 167 ? -24.799 5.483 12.359 1.00 74.75 167 GLY A O 1
ATOM 1220 N N . PRO A 1 168 ? -23.888 4.376 14.108 1.00 70.69 168 PRO A N 1
ATOM 1221 C CA . PRO A 1 168 ? -24.103 5.452 15.075 1.00 70.69 168 PRO A CA 1
ATOM 1222 C C . PRO A 1 168 ? -23.425 6.769 14.676 1.00 70.69 168 PRO A C 1
ATOM 1224 O O . PRO A 1 168 ? -24.023 7.834 14.824 1.00 70.69 168 PRO A O 1
ATOM 1227 N N . SER A 1 169 ? -22.213 6.709 14.111 1.00 71.88 169 SER A N 1
ATOM 1228 C CA . SER A 1 169 ? -21.469 7.903 13.684 1.00 71.88 169 SER A CA 1
ATOM 1229 C C . SER A 1 169 ? -22.152 8.629 12.524 1.00 71.88 169 SER A C 1
ATOM 1231 O O . SER A 1 169 ? -22.315 9.846 12.579 1.00 71.88 169 SER A O 1
ATOM 1233 N N . ILE A 1 170 ? -22.624 7.899 11.506 1.00 75.62 170 ILE A N 1
ATOM 1234 C CA . ILE A 1 170 ? -23.377 8.482 10.382 1.00 75.62 170 ILE A CA 1
ATOM 1235 C C . ILE A 1 170 ? -24.700 9.070 10.874 1.00 75.62 170 ILE A C 1
ATOM 1237 O O . ILE A 1 170 ? -25.100 10.149 10.434 1.00 75.62 170 ILE A O 1
ATOM 1241 N N . GLN A 1 171 ? -25.390 8.387 11.791 1.00 79.56 171 GLN A N 1
ATOM 1242 C CA . GLN A 1 171 ? -26.641 8.890 12.349 1.00 79.56 171 GLN A CA 1
ATOM 1243 C C . GLN A 1 171 ? -26.424 10.179 13.153 1.00 79.56 171 GLN A C 1
ATOM 1245 O O . GLN A 1 171 ? -27.209 11.116 13.011 1.00 79.56 171 GLN A O 1
ATOM 1250 N N . CYS A 1 172 ? -25.365 10.238 13.963 1.00 73.12 172 CYS A N 1
ATOM 1251 C CA . CYS A 1 172 ? -24.975 11.427 14.714 1.00 73.12 172 CYS A CA 1
ATOM 1252 C C . CYS A 1 172 ? -24.620 12.581 13.769 1.00 73.12 172 CYS A C 1
ATOM 1254 O O . CYS A 1 172 ? -25.236 13.638 13.852 1.00 73.12 172 CYS A O 1
ATOM 1256 N N . TRP A 1 173 ? -23.748 12.338 12.789 1.00 76.88 173 TRP A N 1
ATOM 1257 C CA . TRP A 1 173 ? -23.368 13.323 11.776 1.00 76.88 173 TRP A CA 1
ATOM 1258 C C . TRP A 1 173 ? -24.579 13.870 11.008 1.00 76.88 173 TRP A C 1
ATOM 1260 O O . TRP A 1 173 ? -24.727 15.080 10.858 1.00 76.88 173 TRP A O 1
ATOM 1270 N N . ARG A 1 174 ? -25.515 13.003 10.598 1.00 82.75 174 ARG A N 1
ATOM 1271 C CA . ARG A 1 174 ? -26.771 13.424 9.952 1.00 82.75 174 ARG A CA 1
ATOM 1272 C C . ARG A 1 174 ? -27.658 14.281 10.856 1.00 82.75 174 ARG A C 1
ATOM 1274 O O . ARG A 1 174 ? -28.391 15.119 10.336 1.00 82.75 174 ARG A O 1
ATOM 1281 N N . ARG A 1 175 ? -27.661 14.040 12.172 1.00 81.88 175 ARG A N 1
ATOM 1282 C CA . ARG A 1 175 ? -28.395 14.878 13.135 1.00 81.88 175 ARG A CA 1
ATOM 1283 C C . ARG A 1 175 ? -27.734 16.247 13.248 1.00 81.88 175 ARG A C 1
ATOM 1285 O O . ARG A 1 175 ? -28.418 17.233 13.015 1.00 81.88 175 ARG A O 1
ATOM 1292 N N . THR A 1 176 ? -26.418 16.291 13.452 1.00 82.69 176 THR A N 1
ATOM 1293 C CA . THR A 1 176 ? -25.647 17.541 13.515 1.00 82.69 176 THR A CA 1
ATOM 1294 C C . THR A 1 176 ? -25.855 18.401 12.273 1.00 82.69 176 THR A C 1
ATOM 1296 O O . THR A 1 176 ? -26.243 19.555 12.398 1.00 82.69 176 THR A O 1
ATOM 1299 N N . TRP A 1 177 ? -25.722 17.829 11.072 1.00 80.06 177 TRP A N 1
ATOM 1300 C CA . TRP A 1 177 ? -25.972 18.565 9.828 1.00 80.06 177 TRP A CA 1
ATOM 1301 C C . TRP A 1 177 ? -27.394 19.116 9.735 1.00 80.06 177 TRP A C 1
ATOM 1303 O O . TRP A 1 177 ? -27.605 20.237 9.282 1.00 80.06 177 TRP A O 1
ATOM 1313 N N . ARG A 1 178 ? -28.392 18.342 10.171 1.00 87.19 178 ARG A N 1
ATOM 1314 C CA . ARG A 1 178 ? -29.788 18.792 10.175 1.00 87.19 178 ARG A CA 1
ATOM 1315 C C . ARG A 1 178 ? -30.001 19.961 11.136 1.00 87.19 178 ARG A C 1
ATOM 1317 O O . ARG A 1 178 ? -30.755 20.874 10.805 1.00 87.19 178 ARG A O 1
ATOM 1324 N N . ASP A 1 179 ? -29.364 19.920 12.298 1.00 86.56 179 ASP A N 1
ATOM 1325 C CA . ASP A 1 179 ? -29.482 20.956 13.320 1.00 86.56 179 ASP A CA 1
ATOM 1326 C C . ASP A 1 179 ? -28.740 22.237 12.900 1.00 86.56 179 ASP A C 1
ATOM 1328 O O . ASP A 1 179 ? -29.295 23.327 13.038 1.00 86.56 179 ASP A O 1
ATOM 1332 N N . GLU A 1 180 ? -27.564 22.120 12.272 1.00 83.50 180 GLU A N 1
ATOM 1333 C CA . GLU A 1 180 ? -26.840 23.251 11.672 1.00 83.50 180 GLU A CA 1
ATOM 1334 C C . GLU A 1 180 ? -27.647 23.921 10.554 1.00 83.50 180 GLU A C 1
ATOM 1336 O O . GLU A 1 180 ? -27.830 25.139 10.574 1.00 83.50 180 GLU A O 1
ATOM 1341 N N . PHE A 1 181 ? -28.216 23.148 9.621 1.00 81.88 181 PHE A N 1
ATOM 1342 C CA . PHE A 1 181 ? -29.069 23.704 8.563 1.00 81.88 181 PHE A CA 1
ATOM 1343 C C . PHE A 1 181 ? -30.301 24.425 9.125 1.00 81.88 181 PHE A C 1
ATOM 1345 O O . PHE A 1 181 ? -30.678 25.489 8.627 1.00 81.88 181 PHE A O 1
ATOM 1352 N N . ARG A 1 182 ? -30.916 23.888 10.186 1.00 84.00 182 ARG A N 1
ATOM 1353 C CA . ARG A 1 182 ? -32.034 24.549 10.877 1.00 84.00 182 ARG A CA 1
ATOM 1354 C C . ARG A 1 182 ? -31.594 25.849 11.548 1.00 84.00 182 ARG A C 1
ATOM 1356 O O . ARG A 1 182 ? -32.274 26.860 11.384 1.00 84.00 182 ARG A O 1
ATOM 1363 N N . GLY A 1 183 ? -30.450 25.852 12.229 1.00 83.06 183 GLY A N 1
ATOM 1364 C CA . GLY A 1 183 ? -29.879 27.052 12.846 1.00 83.06 183 GLY A CA 1
ATOM 1365 C C . GLY A 1 183 ? -29.573 28.150 11.825 1.00 83.06 183 GLY A C 1
ATOM 1366 O O . GLY A 1 183 ? -29.982 29.296 12.011 1.00 83.06 183 GLY A O 1
ATOM 1367 N N . LEU A 1 184 ? -28.944 27.791 10.703 1.00 79.94 184 LEU A N 1
ATOM 1368 C CA . LEU A 1 184 ? -28.663 28.716 9.602 1.00 79.94 184 LEU A CA 1
ATOM 1369 C C . LEU A 1 184 ? -29.950 29.281 8.985 1.00 79.94 184 LEU A C 1
ATOM 1371 O O . LEU A 1 184 ? -30.024 30.480 8.722 1.00 79.94 184 LEU A O 1
ATOM 1375 N N . SER A 1 185 ? -30.990 28.457 8.818 1.00 79.50 185 SER A N 1
ATOM 1376 C CA . SER A 1 185 ? -32.288 28.920 8.306 1.00 79.50 185 SER A CA 1
ATOM 1377 C C . SER A 1 185 ? -33.004 29.883 9.264 1.00 79.50 185 SER A C 1
ATOM 1379 O O . SER A 1 185 ? -33.574 30.879 8.822 1.00 79.50 185 SER A O 1
ATOM 1381 N N . ALA A 1 186 ? -32.919 29.648 10.578 1.00 78.00 186 ALA A N 1
ATOM 1382 C CA . ALA A 1 186 ? -33.494 30.530 11.590 1.00 78.00 186 ALA A CA 1
ATOM 1383 C C . ALA A 1 186 ? -32.755 31.876 11.661 1.00 78.00 186 ALA A C 1
ATOM 1385 O O . ALA A 1 186 ? -33.390 32.928 11.740 1.00 78.00 186 ALA A O 1
ATOM 1386 N N . LEU A 1 187 ? -31.422 31.857 11.571 1.00 79.50 187 LEU A N 1
ATOM 1387 C CA . LEU A 1 187 ? -30.604 33.069 11.508 1.00 79.50 187 LEU A CA 1
ATOM 1388 C C . LEU A 1 187 ? -30.884 33.875 10.235 1.00 79.50 187 LEU A C 1
ATOM 1390 O O . LEU A 1 187 ? -31.037 35.090 10.323 1.00 79.50 187 LEU A O 1
ATOM 1394 N N . ALA A 1 188 ? -31.024 33.215 9.081 1.00 77.69 188 ALA A N 1
ATOM 1395 C CA . ALA A 1 188 ? -31.394 33.861 7.819 1.00 77.69 188 ALA A CA 1
ATOM 1396 C C . ALA A 1 188 ? -32.801 34.490 7.862 1.00 77.69 188 ALA A C 1
ATOM 1398 O O . ALA A 1 188 ? -33.030 35.562 7.306 1.00 77.69 188 ALA A O 1
ATOM 1399 N N . TRP A 1 189 ? -33.749 33.855 8.555 1.00 72.62 189 TRP A N 1
ATOM 1400 C CA . TRP A 1 189 ? -35.090 34.410 8.750 1.00 72.62 189 TRP A CA 1
ATOM 1401 C C . TRP A 1 189 ? -35.088 35.624 9.689 1.00 72.62 189 TRP A C 1
ATOM 1403 O O . TRP A 1 189 ? -35.747 36.628 9.419 1.00 72.62 189 TRP A O 1
ATOM 1413 N N . LEU A 1 190 ? -34.299 35.574 10.767 1.00 75.50 190 LEU A N 1
ATOM 1414 C CA . LEU A 1 190 ? -34.138 36.692 11.700 1.00 75.50 190 LEU A CA 1
ATOM 1415 C C . LEU A 1 190 ? -33.427 37.889 11.058 1.00 75.50 190 LEU A C 1
ATOM 1417 O O . LEU A 1 190 ? -33.810 39.029 11.318 1.00 75.50 190 LEU A O 1
ATOM 1421 N N . THR A 1 191 ? -32.428 37.662 10.200 1.00 75.62 191 THR A N 1
ATOM 1422 C CA . THR A 1 191 ? -31.788 38.746 9.438 1.00 75.62 191 THR A CA 1
ATOM 1423 C C . THR A 1 191 ? -32.730 39.335 8.389 1.00 75.62 191 THR A C 1
ATOM 1425 O O . THR A 1 191 ? -32.752 40.555 8.230 1.00 75.62 191 THR A O 1
ATOM 1428 N N . PHE A 1 192 ? -33.566 38.516 7.741 1.00 73.94 192 PHE A N 1
ATOM 1429 C CA . PHE A 1 192 ? -34.598 38.986 6.812 1.00 73.94 192 PHE A CA 1
ATOM 1430 C C . PHE A 1 192 ? -35.659 39.859 7.503 1.00 73.94 192 PHE A C 1
ATOM 1432 O O . PHE A 1 192 ? -35.971 40.944 7.016 1.00 73.94 192 PHE A O 1
ATOM 1439 N N . LEU A 1 193 ? -36.159 39.448 8.675 1.00 73.38 193 LEU A N 1
ATOM 1440 C CA . LEU A 1 193 ? -37.139 40.220 9.454 1.00 73.38 193 LEU A CA 1
ATOM 1441 C C . LEU A 1 193 ? -36.583 41.542 10.003 1.00 73.38 193 LEU A C 1
ATOM 1443 O O . LEU A 1 193 ? -37.342 42.483 10.221 1.00 73.38 193 LEU A O 1
ATOM 1447 N N . LYS A 1 194 ? -35.267 41.628 10.220 1.00 69.19 194 LYS A N 1
ATOM 1448 C CA . LYS A 1 194 ? -34.597 42.846 10.700 1.00 69.19 194 LYS A CA 1
ATOM 1449 C C . LYS A 1 194 ? -34.246 43.825 9.572 1.00 69.19 194 LYS A C 1
ATOM 1451 O O . LYS A 1 194 ? -33.707 44.894 9.854 1.00 69.19 194 LYS A O 1
ATOM 1456 N N . SER A 1 195 ? -34.542 43.482 8.315 1.00 61.50 195 SER A N 1
ATOM 1457 C CA . SER A 1 195 ? -34.358 44.382 7.178 1.00 61.50 195 SER A CA 1
ATOM 1458 C C . SER A 1 195 ? -35.413 45.496 7.227 1.00 61.50 195 SER A C 1
ATOM 1460 O O . SER A 1 195 ? -36.610 45.201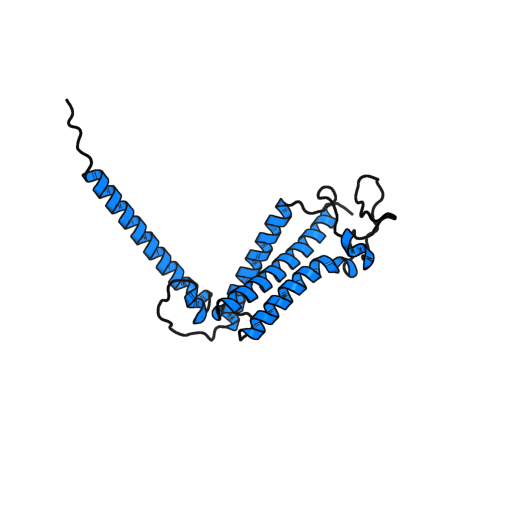 7.142 1.00 61.50 195 SER A O 1
ATOM 1462 N N . PRO A 1 196 ? -35.027 46.776 7.386 1.00 62.03 196 PRO A N 1
ATOM 1463 C CA . PRO A 1 196 ? -35.992 47.862 7.381 1.00 62.03 196 PRO A CA 1
ATOM 1464 C C . PRO A 1 196 ? -36.672 47.911 6.011 1.00 62.03 196 PRO A C 1
ATOM 1466 O O . PRO A 1 196 ? -36.004 48.049 4.983 1.00 62.03 196 PRO A O 1
ATOM 1469 N N . ARG A 1 197 ? -38.010 47.812 5.992 1.00 60.06 197 ARG A N 1
ATOM 1470 C CA . ARG A 1 197 ? -38.813 48.160 4.812 1.00 60.06 197 ARG A CA 1
ATOM 1471 C C . ARG A 1 197 ? -38.413 49.577 4.415 1.00 60.06 197 ARG A C 1
ATOM 1473 O O . ARG A 1 197 ? -38.797 50.533 5.082 1.00 60.06 197 ARG A O 1
ATOM 1480 N N . LYS A 1 198 ? -37.633 49.715 3.342 1.00 57.16 198 LYS A N 1
ATOM 1481 C CA . LYS A 1 198 ? -37.478 50.996 2.660 1.00 57.16 198 LYS A CA 1
ATOM 1482 C C . LYS A 1 198 ? -38.859 51.343 2.114 1.00 57.16 198 LYS A C 1
ATOM 1484 O O . LYS A 1 198 ? -39.288 50.773 1.114 1.00 57.16 198 LYS A O 1
ATOM 1489 N N . GLY A 1 199 ? -39.584 52.173 2.863 1.00 53.50 199 GLY A N 1
ATOM 1490 C CA . GLY A 1 199 ? -40.836 52.772 2.431 1.00 53.50 199 GLY A CA 1
ATOM 1491 C C . GLY A 1 199 ? -40.589 53.510 1.126 1.00 53.50 199 GLY A C 1
ATOM 1492 O O . GLY A 1 199 ? -39.641 54.291 1.027 1.00 53.50 199 GLY A O 1
ATOM 1493 N N . GLY A 1 200 ? -41.387 53.167 0.119 1.00 57.50 200 GLY A N 1
ATOM 1494 C CA . GLY A 1 200 ? -41.464 53.915 -1.122 1.00 57.50 200 GLY A CA 1
ATOM 1495 C C . GLY A 1 200 ? -41.953 55.334 -0.854 1.00 57.50 200 GLY A C 1
ATOM 1496 O O . GLY A 1 200 ? -42.725 55.546 0.079 1.00 57.50 200 GLY A O 1
ATOM 1497 N N . SER A 1 201 ? -41.404 56.227 -1.680 1.00 48.84 201 SER A N 1
ATOM 1498 C CA . SER A 1 201 ? -41.758 57.624 -1.973 1.00 48.84 201 SER A CA 1
ATOM 1499 C C . SER A 1 201 ? -43.038 58.180 -1.361 1.00 48.84 201 SER A C 1
ATOM 1501 O O . SER A 1 201 ? -44.105 57.578 -1.624 1.00 48.84 201 SER A O 1
#